Protein AF-A0A7G9Z289-F1 (afdb_monomer)

Nearest PDB structures (foldseek):
  3vcf-assembly1_A  TM=8.214E-01  e=1.058E-07  Sulfolobus spindle-shaped virus 1
  3uxu-assembly1_A  TM=8.180E-01  e=1.341E-07  Sulfolobus spindle-shaped virus 1
  4a8e-assembly1_A-2  TM=4.303E-01  e=1.307E-06  Pyrococcus abyssi

Sequence (287 aa):
MIFDIINMLRLGFEPRSWAREALEKRIDYSKDRKIFIIWMKERCSIGHTDDMVKYLDRYLTTKVSNPRQLFELIGTVEKGKMHFCMAIRDLLKYYEAFSLMDEASLIKYRKVVKIPKTNIDNYIPEDEKIVLAFSKVNDERYRMLFKLLAFSGIRLREALYLLNHFDAERVILNKEIAKYPLSLERGTKRVFYAYLPKKFANEVKKMGLKEANAEQYVRRRMPPKYLRKWQYNFLIYNGIPESVCDFIQGRAPSTVGSLHYLSKVKQADAWYAKIVPALLVLFSPED

pLDDT: mean 86.73, std 17.14, range [29.83, 98.25]

Foldseek 3Di:
DVVVVVVVVPDDDDPDDDDPPPQQLKDDCVVCVVVLLVVCVVPHPPVLSVLLSVLCVVQVPDIGRALVSVLVSLVPDPPCSLSPLVSVLSSLVVCVVVVNHDPVSSVSNNVSSDRDDDDDDPDADDLVLLLQLLVPDPDVVLNLLSLLCLLQLEASVLSLVCQQPPDLVQWDDDDQKIWHARPDPDPFQDQGTRIHGPVSSVVRHRDDDDSVVSQVSSVVRPRSVNSSRNSLVLLVVLPQDNVLSCRSHRVDGPPDDPVVVVVSVVSNVVSSSSCNVVSVVSSDPDD

Organism: NCBI:txid2759913

Secondary structure (DSSP, 8-state):
-HHHHHHHTSS---------PPPB-SB-HHHHHHHHHHHHHTTS-HHHHHHHHHHHHHH-SS-B-SHHHHHHHHHH--SSHHHHHHHHHHHHHHHHHTT-B-HHHHHHHHHH-PPPPPPP------HHHHHHHHHT--SHHHHHHHHHHHHH---HHHHHHHHHT--GGG-EEETTEEEEE-----TT----EEEEEHHHHHH-------HHHHHHHHHTTS-HHHHHHHHHHHHHHTT--HHHHHHHHT-S-S---HHHHHHHHHHHHHHHHHHHHHHHHHHSPP-

Mean predicted al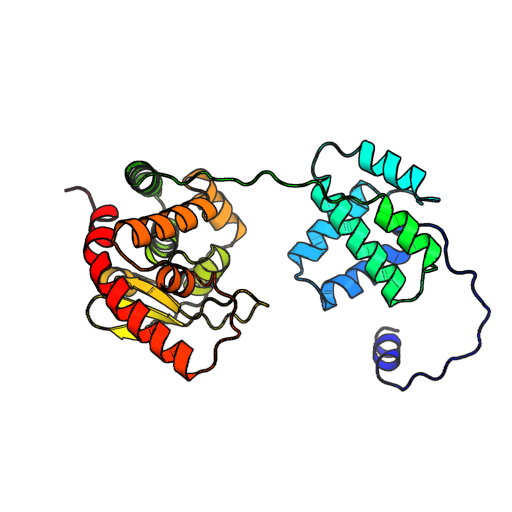igned error: 8.93 Å

Radius of gyration: 24.36 Å; Cα contacts (8 Å, |Δi|>4): 309; chains: 1; bounding box: 55×50×59 Å

InterPro domains:
  IPR011010 DNA breaking-rejoining enzyme, catalytic core [SSF56349] (83-250)
  IPR013762 Integrase-like, catalytic domain superfamily [G3DSA:1.10.443.10] (119-280)
  IPR031857 Integrase SSV1, C-terminal [PF16795] (123-277)

Solvent-accessible surface area (backbone atoms only — not comparable to full-atom values): 16525 Å² total; per-residue (Å²): 114,74,67,58,61,59,56,63,77,75,56,81,91,72,88,77,90,67,76,88,70,76,57,38,71,47,51,53,55,79,82,44,45,71,60,50,54,54,59,35,53,79,75,41,57,63,69,59,39,52,53,27,47,54,38,41,66,70,68,49,79,60,70,34,72,42,48,65,58,47,40,55,56,59,66,70,43,86,76,61,42,48,54,35,33,50,27,52,51,53,50,54,49,52,30,53,76,68,63,50,35,44,68,72,49,52,53,50,41,54,68,56,54,64,65,68,84,76,79,84,82,80,79,62,64,55,70,69,58,51,39,57,32,52,72,72,47,80,53,65,72,56,38,52,53,47,50,51,32,45,64,20,24,43,53,66,69,57,52,51,51,44,32,54,65,48,55,79,89,58,51,46,76,53,94,62,24,25,34,36,71,38,90,57,88,55,86,69,52,46,38,63,41,44,43,35,40,30,76,58,55,74,69,63,60,63,42,93,75,55,65,72,60,52,50,54,58,43,43,76,56,52,41,59,72,41,40,27,46,26,34,50,48,52,42,45,77,72,69,41,55,64,75,44,49,28,52,48,41,22,68,49,70,84,83,68,56,72,70,61,46,55,52,49,51,56,50,38,54,58,52,51,48,71,46,35,65,64,56,47,62,65,70,49,80,84,131

Structure (mmCIF, N/CA/C/O backbone):
data_AF-A0A7G9Z289-F1
#
_entry.id   AF-A0A7G9Z289-F1
#
loop_
_atom_site.group_PDB
_atom_site.id
_atom_site.type_symbol
_atom_site.label_atom_id
_atom_site.label_alt_id
_atom_site.label_comp_id
_atom_site.label_asym_id
_atom_site.label_entity_id
_atom_site.label_seq_id
_atom_site.pdbx_PDB_ins_code
_atom_site.Cartn_x
_atom_site.Cartn_y
_atom_site.Cartn_z
_atom_site.occupancy
_atom_site.B_iso_or_equiv
_atom_site.auth_seq_id
_atom_site.auth_comp_id
_atom_site.auth_asym_id
_atom_site.auth_atom_id
_atom_site.pdbx_PDB_model_num
ATOM 1 N N . MET A 1 1 ? 6.292 -28.332 -27.013 1.00 45.56 1 MET A N 1
ATOM 2 C CA . MET A 1 1 ? 6.675 -26.898 -27.032 1.00 45.56 1 MET A CA 1
ATOM 3 C C . MET A 1 1 ? 6.675 -26.221 -25.661 1.00 45.56 1 MET A C 1
ATOM 5 O O . MET A 1 1 ? 7.735 -25.764 -25.270 1.00 45.56 1 MET A O 1
ATOM 9 N N . ILE A 1 2 ? 5.568 -26.136 -24.902 1.00 37.62 2 ILE A N 1
ATOM 10 C CA . ILE A 1 2 ? 5.612 -25.582 -23.519 1.00 37.62 2 ILE A CA 1
ATOM 11 C C . ILE A 1 2 ? 6.288 -26.563 -22.543 1.00 37.62 2 ILE A C 1
ATOM 13 O O . ILE A 1 2 ? 7.035 -26.152 -21.659 1.00 37.62 2 ILE A O 1
ATOM 17 N N . PHE A 1 3 ? 6.081 -27.865 -22.753 1.00 29.83 3 PHE A N 1
ATOM 18 C CA . PHE A 1 3 ? 6.657 -28.930 -21.927 1.00 29.83 3 PHE A CA 1
ATOM 19 C C . PHE A 1 3 ? 8.193 -29.022 -22.043 1.00 29.83 3 PHE A C 1
ATOM 21 O O . PHE A 1 3 ? 8.873 -29.308 -21.062 1.00 29.83 3 PHE A O 1
ATOM 28 N N . ASP A 1 4 ? 8.749 -28.677 -23.208 1.00 39.81 4 ASP A N 1
ATOM 29 C CA . ASP A 1 4 ? 10.196 -28.734 -23.466 1.00 39.81 4 ASP A CA 1
ATOM 30 C C . ASP A 1 4 ? 10.962 -27.600 -22.767 1.00 39.81 4 ASP A C 1
ATOM 32 O O . ASP A 1 4 ? 12.084 -27.795 -22.306 1.00 39.81 4 ASP A O 1
ATOM 36 N N . ILE A 1 5 ? 10.328 -26.433 -22.599 1.00 43.75 5 ILE A N 1
ATOM 37 C CA . ILE A 1 5 ? 10.915 -25.290 -21.878 1.00 43.75 5 ILE A CA 1
ATOM 38 C C . ILE A 1 5 ? 10.955 -25.564 -20.366 1.00 43.75 5 ILE A C 1
ATOM 40 O O . ILE A 1 5 ? 11.901 -25.172 -19.686 1.00 43.75 5 ILE A O 1
ATOM 44 N N . ILE A 1 6 ? 9.956 -26.276 -19.834 1.00 39.66 6 ILE A N 1
ATOM 45 C CA . ILE A 1 6 ? 9.887 -26.627 -18.407 1.00 39.66 6 ILE A CA 1
ATOM 46 C C . ILE A 1 6 ? 10.913 -27.718 -18.056 1.00 39.66 6 ILE A C 1
ATOM 48 O O . ILE A 1 6 ? 11.523 -27.654 -16.987 1.00 39.66 6 ILE A O 1
ATOM 52 N N . ASN A 1 7 ? 11.173 -28.669 -18.961 1.00 33.00 7 ASN A N 1
ATOM 53 C CA . ASN A 1 7 ? 12.199 -29.698 -18.753 1.00 33.00 7 ASN A CA 1
ATOM 54 C C . ASN A 1 7 ? 13.643 -29.166 -18.851 1.00 33.00 7 ASN A C 1
ATOM 56 O O . ASN A 1 7 ? 14.524 -29.723 -18.199 1.00 33.00 7 ASN A O 1
ATOM 60 N N . MET A 1 8 ? 13.898 -28.063 -19.569 1.00 38.97 8 MET A N 1
ATOM 61 C CA . MET A 1 8 ? 15.230 -27.429 -19.605 1.00 38.97 8 MET A CA 1
ATOM 62 C C . MET A 1 8 ? 15.661 -26.805 -18.268 1.00 38.97 8 MET A C 1
ATOM 64 O O . MET A 1 8 ? 16.853 -26.636 -18.039 1.00 38.97 8 MET A O 1
ATOM 68 N N . LEU A 1 9 ? 14.728 -26.468 -17.372 1.00 44.53 9 LEU A N 1
ATOM 69 C CA . LEU A 1 9 ? 15.047 -25.817 -16.093 1.00 44.53 9 LEU A CA 1
ATOM 70 C C . LEU A 1 9 ? 15.383 -26.802 -14.957 1.00 44.53 9 LEU A C 1
ATOM 72 O O . LEU A 1 9 ? 15.716 -26.357 -13.860 1.00 44.53 9 LEU A O 1
ATOM 76 N N . ARG A 1 10 ? 15.278 -28.122 -15.182 1.00 39.88 10 ARG A N 1
ATOM 77 C CA . ARG A 1 10 ? 15.422 -29.152 -14.130 1.00 39.88 10 ARG A CA 1
ATOM 78 C C . ARG A 1 10 ? 16.581 -30.134 -14.304 1.00 39.88 10 ARG A C 1
ATOM 80 O O . ARG A 1 10 ? 16.798 -30.940 -13.405 1.00 39.88 10 ARG A O 1
ATOM 87 N N . LEU A 1 11 ? 17.333 -30.077 -15.398 1.00 37.72 11 LEU A N 1
ATOM 88 C CA . LEU A 1 11 ? 18.466 -30.975 -15.626 1.00 37.72 11 LEU A CA 1
ATOM 89 C C . LEU A 1 11 ? 19.779 -30.195 -15.594 1.00 37.72 11 LEU A C 1
ATOM 91 O O . LEU A 1 11 ? 19.863 -29.082 -16.107 1.00 37.72 11 LEU A O 1
ATOM 95 N N . GLY A 1 12 ? 20.766 -30.787 -14.920 1.00 40.91 12 GLY A N 1
ATOM 96 C CA . GLY A 1 12 ? 22.092 -30.230 -14.695 1.00 40.91 12 GLY A CA 1
ATOM 97 C C . GLY A 1 12 ? 22.717 -29.646 -15.958 1.00 40.91 12 GLY A C 1
ATOM 98 O O . GLY A 1 12 ? 22.529 -30.128 -17.071 1.00 40.91 12 GLY A O 1
ATOM 99 N N . PHE A 1 13 ? 23.447 -28.564 -15.735 1.00 46.28 13 PHE A N 1
ATOM 100 C CA . PHE A 1 13 ? 24.136 -27.769 -16.732 1.00 46.28 13 PHE A CA 1
ATOM 101 C C . PHE A 1 13 ? 25.223 -28.604 -17.432 1.00 46.28 13 PHE A C 1
ATOM 103 O O . PHE A 1 13 ? 26.348 -28.690 -16.949 1.00 46.28 13 PHE A O 1
ATOM 110 N N . GLU A 1 14 ? 24.903 -29.205 -18.578 1.00 34.84 14 GLU A N 1
ATOM 111 C CA . GLU A 1 14 ? 25.907 -29.572 -19.579 1.00 34.84 14 GLU A CA 1
ATOM 112 C C . GLU A 1 14 ? 26.002 -28.437 -20.608 1.00 34.84 14 GLU A C 1
ATOM 114 O O . GLU A 1 14 ? 25.011 -28.139 -21.289 1.00 34.84 14 GLU A O 1
ATOM 119 N N . PRO A 1 15 ? 27.163 -27.771 -20.752 1.00 39.22 15 PRO A N 1
ATOM 120 C CA . PRO A 1 15 ? 27.326 -26.726 -21.746 1.00 39.22 15 PRO A CA 1
ATOM 121 C C . PRO A 1 15 ? 27.396 -27.377 -23.127 1.00 39.22 15 PRO A C 1
ATOM 123 O O . PRO A 1 15 ? 28.450 -27.817 -23.586 1.00 39.22 15 PRO A O 1
ATOM 126 N N . ARG A 1 16 ? 26.255 -27.448 -23.818 1.00 37.00 16 ARG A N 1
ATOM 127 C CA . ARG A 1 16 ? 26.254 -27.784 -25.239 1.00 37.00 16 ARG A CA 1
ATOM 128 C C . ARG A 1 16 ? 26.990 -26.683 -26.007 1.00 37.00 16 ARG A C 1
ATOM 130 O O . ARG A 1 16 ? 26.536 -25.548 -26.098 1.00 37.00 16 ARG A O 1
ATOM 137 N N . SER A 1 17 ? 28.125 -27.082 -26.568 1.00 38.44 17 SER A N 1
ATOM 138 C CA . SER A 1 17 ? 28.837 -26.451 -27.672 1.00 38.44 17 SER A CA 1
ATOM 139 C C . SER A 1 17 ? 27.899 -26.247 -28.870 1.00 38.44 17 SER A C 1
ATOM 141 O O . SER A 1 17 ? 27.636 -27.166 -29.643 1.00 38.44 17 SER A O 1
ATOM 143 N N . TRP A 1 18 ? 27.377 -25.037 -29.021 1.00 35.38 18 TRP A N 1
ATOM 144 C CA . TRP A 1 18 ? 26.901 -24.489 -30.288 1.00 35.38 18 TRP A CA 1
ATOM 145 C C . TRP A 1 18 ? 27.434 -23.063 -30.350 1.00 35.38 18 TRP A C 1
ATOM 147 O O . TRP A 1 18 ? 27.404 -22.361 -29.347 1.00 35.38 18 TRP A O 1
ATOM 157 N N . ALA A 1 19 ? 28.032 -22.729 -31.495 1.00 38.62 19 ALA A N 1
ATOM 158 C CA . ALA A 1 19 ? 28.553 -21.438 -31.941 1.00 38.62 19 ALA A CA 1
ATOM 159 C C . ALA A 1 19 ? 28.517 -20.286 -30.919 1.00 38.62 19 ALA A C 1
ATOM 161 O O . ALA A 1 19 ? 27.452 -19.924 -30.435 1.00 38.62 19 ALA A O 1
ATOM 162 N N . ARG A 1 20 ? 29.669 -19.632 -30.690 1.00 42.16 20 ARG A N 1
ATOM 163 C CA . ARG A 1 20 ? 29.747 -18.281 -30.104 1.00 42.16 20 ARG A CA 1
ATOM 164 C C . ARG A 1 20 ? 28.847 -17.330 -30.907 1.00 42.16 20 ARG A C 1
ATOM 166 O O . ARG A 1 20 ? 29.330 -16.623 -31.789 1.00 42.16 20 ARG A O 1
ATOM 173 N N . GLU A 1 21 ? 27.549 -17.320 -30.634 1.00 50.62 21 GLU A N 1
ATOM 174 C CA . GLU A 1 21 ? 26.663 -16.248 -31.041 1.00 50.62 21 GLU A CA 1
ATOM 175 C C . GLU A 1 21 ? 27.263 -15.014 -30.379 1.00 50.62 21 GLU A C 1
ATOM 177 O O . GLU A 1 21 ? 27.458 -14.978 -29.160 1.00 50.62 21 GLU A O 1
ATOM 182 N N . ALA A 1 22 ? 27.721 -14.065 -31.193 1.00 63.28 22 ALA A N 1
ATOM 183 C CA . ALA A 1 22 ? 28.317 -12.854 -30.665 1.00 63.28 22 ALA A CA 1
ATOM 184 C C . ALA A 1 22 ? 27.290 -12.220 -29.725 1.00 63.28 22 ALA A C 1
ATOM 186 O O . ALA A 1 22 ? 26.201 -11.860 -30.172 1.00 63.28 22 ALA A O 1
ATOM 187 N N . LEU A 1 23 ? 27.636 -12.131 -28.435 1.00 69.12 23 LEU A N 1
ATOM 188 C CA . LEU A 1 23 ? 26.782 -11.503 -27.433 1.00 69.12 23 LEU A CA 1
ATOM 189 C C . LEU A 1 23 ? 26.302 -10.157 -27.969 1.00 69.12 23 LEU A C 1
ATOM 191 O O . LEU A 1 23 ? 27.100 -9.367 -28.493 1.00 69.12 23 LEU A O 1
ATOM 195 N N . GLU A 1 24 ? 24.997 -9.911 -27.872 1.00 73.06 24 GLU A N 1
ATOM 196 C CA . GLU A 1 24 ? 24.422 -8.686 -28.404 1.00 73.06 24 GLU A CA 1
ATOM 197 C C . GLU A 1 24 ? 25.005 -7.496 -27.643 1.00 73.06 24 GLU A C 1
ATOM 199 O O . GLU A 1 24 ? 25.033 -7.466 -26.416 1.00 73.06 24 GLU A O 1
ATOM 204 N N . LYS A 1 25 ? 25.466 -6.482 -28.375 1.00 85.38 25 LYS A N 1
ATOM 205 C CA . LYS A 1 25 ? 25.997 -5.236 -27.787 1.00 85.38 25 LYS A CA 1
ATOM 206 C C . LYS A 1 25 ? 24.946 -4.131 -27.700 1.00 85.38 25 LYS A C 1
ATOM 208 O O . LYS A 1 25 ? 25.247 -3.015 -27.284 1.00 85.38 25 LYS A O 1
ATOM 213 N N . ARG A 1 26 ? 23.722 -4.432 -28.138 1.00 91.62 26 ARG A N 1
ATOM 214 C CA . ARG A 1 26 ? 22.604 -3.499 -28.300 1.00 91.62 26 ARG A CA 1
ATOM 215 C C . ARG A 1 26 ? 21.370 -4.000 -27.562 1.00 91.62 26 ARG A C 1
ATOM 217 O O . ARG A 1 26 ? 21.217 -5.194 -27.336 1.00 91.62 26 ARG A O 1
ATOM 224 N N . ILE A 1 27 ? 20.463 -3.091 -27.229 1.00 95.62 27 ILE A N 1
ATOM 225 C CA . ILE A 1 27 ? 19.151 -3.446 -26.680 1.00 95.62 27 ILE A CA 1
ATOM 226 C C . ILE A 1 27 ? 18.188 -3.686 -27.848 1.00 95.62 27 ILE A C 1
ATOM 228 O O . ILE A 1 27 ? 17.936 -2.768 -28.630 1.00 95.62 27 ILE A O 1
ATOM 232 N N . ASP A 1 28 ? 17.615 -4.888 -27.933 1.00 95.00 28 ASP A N 1
ATOM 233 C CA . ASP A 1 28 ? 16.559 -5.245 -28.890 1.00 95.00 28 ASP A CA 1
ATOM 234 C C . ASP A 1 28 ? 15.317 -5.774 -28.157 1.00 95.00 28 ASP A C 1
ATOM 236 O O . ASP A 1 28 ? 14.978 -6.954 -28.193 1.00 95.00 28 ASP A O 1
ATOM 240 N N . TYR A 1 29 ? 14.624 -4.867 -27.462 1.00 96.25 29 TYR A N 1
ATOM 241 C CA . TYR A 1 29 ? 13.465 -5.229 -26.644 1.00 96.25 29 TYR A CA 1
ATOM 242 C C . TYR A 1 29 ? 12.364 -5.937 -27.443 1.00 96.25 29 TYR A C 1
ATOM 244 O O . TYR A 1 29 ? 11.714 -6.834 -26.919 1.00 96.25 29 TYR A O 1
ATOM 252 N N . SER A 1 30 ? 12.174 -5.571 -28.713 1.00 94.56 30 SER A N 1
ATOM 253 C CA . SER A 1 30 ? 11.143 -6.155 -29.576 1.00 94.56 30 SER A CA 1
ATOM 254 C C . SER A 1 30 ? 11.295 -7.673 -29.730 1.00 94.56 30 SER A C 1
ATOM 256 O O . SER A 1 30 ? 10.308 -8.404 -29.623 1.00 94.56 30 SER A O 1
ATOM 258 N N . LYS A 1 31 ? 12.541 -8.143 -29.886 1.00 94.25 31 LYS A N 1
ATOM 259 C CA . LYS A 1 31 ? 12.908 -9.561 -29.966 1.00 94.25 31 LYS A CA 1
ATOM 260 C C . LYS A 1 31 ? 12.619 -10.283 -28.650 1.00 94.25 31 LYS A C 1
ATOM 262 O O . LYS A 1 31 ? 12.037 -11.365 -28.646 1.00 94.25 31 LYS A O 1
ATOM 267 N N . ASP A 1 32 ? 12.993 -9.666 -27.534 1.00 94.50 32 ASP A N 1
ATOM 268 C CA . ASP A 1 32 ? 12.999 -10.323 -26.225 1.00 94.50 32 ASP A CA 1
ATOM 269 C C . ASP A 1 32 ? 11.706 -10.146 -25.421 1.00 94.50 32 ASP A C 1
ATOM 271 O O . ASP A 1 32 ? 11.490 -10.832 -24.419 1.00 94.50 32 ASP A O 1
ATOM 275 N N . ARG A 1 33 ? 10.807 -9.261 -25.866 1.00 97.00 33 ARG A N 1
ATOM 276 C CA . ARG A 1 33 ? 9.611 -8.820 -25.139 1.00 97.00 33 ARG A CA 1
ATOM 277 C C . ARG A 1 33 ? 8.821 -9.963 -24.510 1.00 97.00 33 ARG A C 1
ATOM 279 O O . ARG A 1 33 ? 8.468 -9.896 -23.334 1.00 97.00 33 ARG A O 1
ATOM 286 N N . LYS A 1 34 ? 8.511 -11.007 -25.285 1.00 97.06 34 LYS A N 1
ATOM 287 C CA . LYS A 1 34 ? 7.652 -12.112 -24.826 1.00 97.06 34 LYS A CA 1
ATOM 288 C C . LYS A 1 34 ? 8.292 -12.881 -23.668 1.00 97.06 34 LYS A C 1
ATOM 290 O O . LYS A 1 34 ? 7.623 -13.135 -22.669 1.00 97.06 34 LYS A O 1
ATOM 295 N N . ILE A 1 35 ? 9.573 -13.224 -23.793 1.00 97.38 35 ILE A N 1
ATOM 296 C CA . ILE A 1 35 ? 10.311 -13.982 -22.775 1.00 97.38 35 ILE A CA 1
ATOM 297 C C . ILE A 1 35 ? 10.607 -13.087 -21.568 1.00 97.38 35 ILE A C 1
ATOM 299 O O . ILE A 1 35 ? 10.434 -13.525 -20.432 1.00 97.38 35 ILE A O 1
ATOM 303 N N . PHE A 1 36 ? 10.927 -11.810 -21.795 1.00 97.56 36 PHE A N 1
ATOM 304 C CA . PHE A 1 36 ? 11.082 -10.815 -20.736 1.00 97.56 36 PHE A CA 1
ATOM 305 C C . PHE A 1 36 ? 9.832 -10.711 -19.847 1.00 97.56 36 PHE A C 1
ATOM 307 O O . PHE A 1 36 ? 9.946 -10.723 -18.623 1.00 97.56 36 PHE A O 1
ATOM 314 N N . ILE A 1 37 ? 8.629 -10.669 -20.437 1.00 97.75 37 ILE A N 1
ATOM 315 C CA . ILE A 1 37 ? 7.366 -10.624 -19.678 1.00 97.75 37 ILE A CA 1
ATOM 316 C C . ILE A 1 37 ? 7.203 -11.866 -18.796 1.00 97.75 37 ILE A C 1
ATOM 318 O O . ILE A 1 37 ? 6.814 -11.739 -17.635 1.00 97.75 37 ILE A O 1
ATOM 322 N N . ILE A 1 38 ? 7.497 -13.056 -19.329 1.00 97.06 38 ILE A N 1
ATOM 323 C CA . ILE A 1 38 ? 7.430 -14.314 -18.570 1.00 97.06 38 ILE A CA 1
ATOM 324 C C . ILE A 1 38 ? 8.425 -14.263 -17.406 1.00 97.06 38 ILE A C 1
ATOM 326 O O . ILE A 1 38 ? 8.041 -14.453 -16.255 1.00 97.06 38 ILE A O 1
ATOM 330 N N . TRP A 1 39 ? 9.678 -13.903 -17.687 1.00 97.12 39 TRP A N 1
ATOM 331 C CA . TRP A 1 39 ? 10.730 -13.792 -16.680 1.00 97.12 39 TRP A CA 1
ATOM 332 C C . TRP A 1 39 ? 10.391 -12.799 -15.558 1.00 97.12 39 TRP A C 1
ATOM 334 O O . TRP A 1 39 ? 10.654 -13.081 -14.386 1.00 97.12 39 TRP A O 1
ATOM 344 N N . MET A 1 40 ? 9.774 -11.663 -15.898 1.00 96.88 40 MET A N 1
ATOM 345 C CA . MET A 1 40 ? 9.309 -10.666 -14.931 1.00 96.88 40 MET A CA 1
ATOM 346 C C . MET A 1 40 ? 8.168 -11.196 -14.057 1.00 96.88 40 MET A C 1
ATOM 348 O O . MET A 1 40 ? 8.169 -10.949 -12.854 1.00 96.88 40 MET A O 1
ATOM 352 N N . LYS A 1 41 ? 7.199 -11.932 -14.620 1.00 95.19 41 LYS A N 1
ATOM 353 C CA . LYS A 1 41 ? 6.054 -12.476 -13.861 1.00 95.19 41 LYS A CA 1
ATOM 354 C C . LYS A 1 41 ? 6.461 -13.513 -12.813 1.00 95.19 41 LYS A C 1
ATOM 356 O O . LYS A 1 41 ? 5.840 -13.556 -11.759 1.00 95.19 41 LYS A O 1
ATOM 361 N N . GLU A 1 42 ? 7.529 -14.267 -13.059 1.00 93.56 42 GLU A N 1
ATOM 362 C CA . GLU A 1 42 ? 8.091 -15.208 -12.077 1.00 93.56 42 GLU A CA 1
ATOM 363 C C . GLU A 1 42 ? 8.775 -14.508 -10.886 1.00 93.56 42 GLU A C 1
ATOM 365 O O . GLU A 1 42 ? 8.993 -15.110 -9.838 1.00 93.56 42 GLU A O 1
ATOM 370 N N . ARG A 1 43 ? 9.156 -13.232 -11.033 1.00 90.31 43 ARG A N 1
ATOM 371 C CA . ARG A 1 43 ? 10.009 -12.513 -10.064 1.00 90.31 43 ARG A CA 1
ATOM 372 C C . ARG A 1 43 ? 9.342 -11.311 -9.418 1.00 90.31 43 ARG A C 1
ATOM 374 O O . ARG A 1 43 ? 9.771 -10.846 -8.364 1.00 90.31 43 ARG A O 1
ATOM 381 N N . CYS A 1 44 ? 8.342 -10.747 -10.072 1.00 89.31 44 CYS A N 1
ATOM 382 C CA . CYS A 1 44 ? 7.701 -9.502 -9.692 1.00 89.31 44 CYS A CA 1
ATOM 383 C C . CYS A 1 44 ? 6.184 -9.670 -9.691 1.00 89.31 44 CYS A C 1
ATOM 385 O O . CYS A 1 44 ? 5.617 -10.526 -10.363 1.00 89.31 44 CYS A O 1
ATOM 387 N N . SER A 1 45 ? 5.496 -8.810 -8.939 1.00 87.69 45 SER A N 1
ATOM 388 C CA . SER A 1 45 ? 4.034 -8.780 -8.983 1.00 87.69 45 SER A CA 1
ATOM 389 C C . SER A 1 45 ? 3.546 -8.368 -10.369 1.00 87.69 45 SER A C 1
ATOM 391 O O . SER A 1 45 ? 4.125 -7.452 -10.952 1.00 87.69 45 SER A O 1
ATOM 393 N N . ILE A 1 46 ? 2.416 -8.933 -10.803 1.00 88.69 46 ILE A N 1
ATOM 394 C CA . ILE A 1 46 ? 1.763 -8.637 -12.090 1.00 88.69 46 ILE A CA 1
ATOM 395 C C . ILE A 1 46 ? 1.700 -7.129 -12.364 1.00 88.69 46 ILE A C 1
ATOM 397 O O . ILE A 1 46 ? 2.186 -6.687 -13.394 1.00 88.69 46 ILE A O 1
ATOM 401 N N . GLY A 1 47 ? 1.235 -6.324 -11.401 1.00 87.69 47 GLY A N 1
ATOM 402 C CA . GLY A 1 47 ? 1.137 -4.870 -11.587 1.00 87.69 47 GLY A CA 1
ATOM 403 C C . GLY A 1 47 ? 2.477 -4.157 -11.828 1.00 87.69 47 GLY A C 1
ATOM 404 O O . GLY A 1 47 ? 2.536 -3.244 -12.640 1.00 87.69 47 GLY A O 1
ATOM 405 N N . HIS A 1 48 ? 3.568 -4.594 -11.180 1.00 91.12 48 HIS A N 1
ATOM 406 C CA . HIS A 1 48 ? 4.910 -4.048 -11.458 1.00 91.12 48 HIS A CA 1
ATOM 407 C C . HIS A 1 48 ? 5.365 -4.439 -12.862 1.00 91.12 48 HIS A C 1
ATOM 409 O O . HIS A 1 48 ? 5.874 -3.598 -13.596 1.00 91.12 48 HIS A O 1
ATOM 415 N N . THR A 1 49 ? 5.152 -5.699 -13.249 1.00 95.19 49 THR A N 1
ATOM 416 C CA . THR A 1 49 ? 5.478 -6.177 -14.596 1.00 95.19 49 THR A CA 1
ATOM 417 C C . THR A 1 49 ? 4.722 -5.385 -15.660 1.00 95.19 49 THR A C 1
ATOM 419 O O . THR A 1 49 ? 5.348 -4.894 -16.595 1.00 95.19 49 THR A O 1
ATOM 422 N N . ASP A 1 50 ? 3.412 -5.203 -15.496 1.00 95.12 50 ASP A N 1
ATOM 423 C CA . ASP A 1 50 ? 2.573 -4.461 -16.440 1.00 95.12 50 ASP A CA 1
ATOM 424 C C . ASP A 1 50 ? 3.014 -2.995 -16.556 1.00 95.12 50 ASP A C 1
ATOM 426 O O . ASP A 1 50 ? 3.108 -2.468 -17.667 1.00 95.12 50 ASP A O 1
ATOM 430 N N . ASP A 1 51 ? 3.366 -2.349 -15.437 1.00 94.31 51 ASP A N 1
ATOM 431 C CA . ASP A 1 51 ? 3.929 -0.997 -15.448 1.00 94.31 51 ASP A CA 1
ATOM 432 C C . ASP A 1 51 ? 5.249 -0.946 -16.230 1.00 94.31 51 ASP A C 1
ATOM 434 O O . ASP A 1 51 ? 5.397 -0.110 -17.122 1.00 94.31 51 ASP A O 1
ATOM 438 N N . MET A 1 52 ? 6.208 -1.835 -15.945 1.00 96.81 52 MET A N 1
ATOM 439 C CA . MET A 1 52 ? 7.502 -1.830 -16.640 1.00 96.81 52 MET A CA 1
ATOM 440 C C . MET A 1 52 ? 7.328 -2.075 -18.145 1.00 96.81 52 MET A C 1
ATOM 442 O O . MET A 1 52 ? 7.875 -1.329 -18.958 1.00 96.81 52 MET A O 1
ATOM 446 N N . VAL A 1 53 ? 6.516 -3.065 -18.520 1.00 97.38 53 VAL A N 1
ATOM 447 C CA . VAL A 1 53 ? 6.225 -3.412 -19.919 1.00 97.38 53 VAL A CA 1
ATOM 448 C C . VAL A 1 53 ? 5.579 -2.243 -20.646 1.00 97.38 53 VAL A C 1
ATOM 450 O O . VAL A 1 53 ? 6.048 -1.865 -21.711 1.00 97.38 53 VAL A O 1
ATOM 453 N N . LYS A 1 54 ? 4.579 -1.591 -20.044 1.00 97.62 54 LYS A N 1
ATOM 454 C CA . LYS A 1 54 ? 3.924 -0.409 -20.618 1.00 97.62 54 LYS A CA 1
ATOM 455 C C . LYS A 1 54 ? 4.915 0.702 -20.971 1.00 97.62 54 LYS A C 1
ATOM 457 O O . LYS A 1 54 ? 4.743 1.370 -21.990 1.00 97.62 54 LYS A O 1
ATOM 462 N N . TYR A 1 55 ? 5.918 0.945 -20.127 1.00 97.69 55 TYR A N 1
ATOM 463 C CA . TYR A 1 55 ? 6.925 1.973 -20.391 1.00 97.69 55 TYR A CA 1
ATOM 464 C C . TYR A 1 55 ? 7.968 1.534 -21.426 1.00 97.69 55 TYR A C 1
ATOM 466 O O . TYR A 1 55 ? 8.408 2.373 -22.209 1.00 97.69 55 TYR A O 1
ATOM 474 N N . LEU A 1 56 ? 8.335 0.251 -21.471 1.00 97.81 56 LEU A N 1
ATOM 475 C CA . LEU A 1 56 ? 9.205 -0.278 -22.526 1.00 97.81 56 LEU A CA 1
ATOM 476 C C . LEU A 1 56 ? 8.497 -0.255 -23.883 1.00 97.81 56 LEU A C 1
ATOM 478 O O . LEU A 1 56 ? 9.049 0.305 -24.821 1.00 97.81 56 LEU A O 1
ATOM 482 N N . ASP A 1 57 ? 7.257 -0.742 -23.967 1.00 97.38 57 ASP A N 1
ATOM 483 C CA . ASP A 1 57 ? 6.430 -0.728 -25.185 1.00 97.38 57 ASP A CA 1
ATOM 484 C C . ASP A 1 57 ? 6.250 0.684 -25.749 1.00 97.38 57 ASP A C 1
ATOM 486 O O . ASP A 1 57 ? 6.233 0.887 -26.960 1.00 97.38 57 ASP A O 1
ATOM 490 N N . ARG A 1 58 ? 6.126 1.678 -24.864 1.00 96.62 58 ARG A N 1
ATOM 491 C CA . AR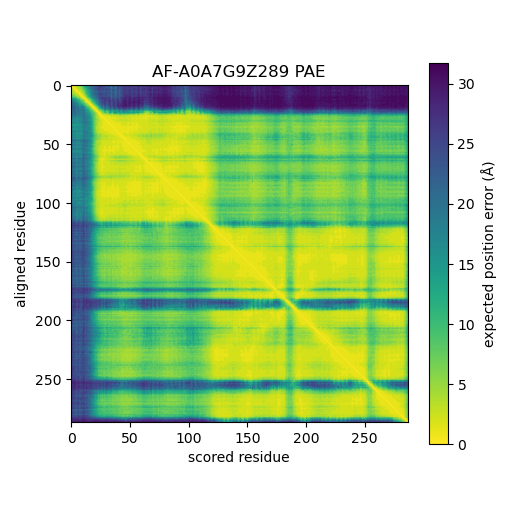G A 1 58 ? 5.942 3.075 -25.259 1.00 96.62 58 ARG A CA 1
ATOM 492 C C . ARG A 1 58 ? 7.192 3.697 -25.880 1.00 96.62 58 ARG A C 1
ATOM 494 O O . ARG A 1 58 ? 7.050 4.523 -26.776 1.00 96.62 58 ARG A O 1
ATOM 501 N N . TYR A 1 59 ? 8.379 3.387 -25.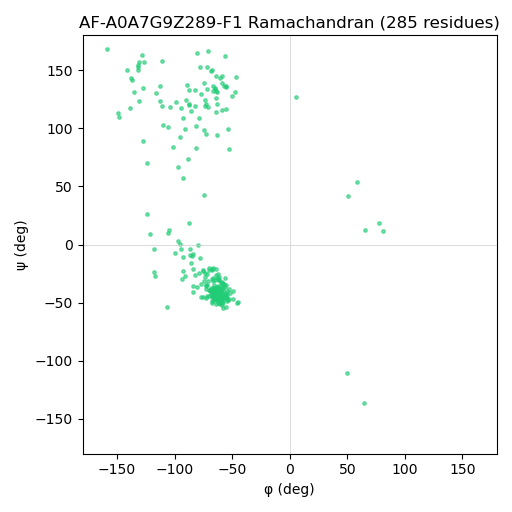359 1.00 96.38 59 TYR A N 1
ATOM 502 C CA . TYR A 1 59 ? 9.596 4.151 -25.663 1.00 96.38 59 TYR A CA 1
ATOM 503 C C . TYR A 1 59 ? 10.686 3.343 -26.382 1.00 96.38 59 TYR A C 1
ATOM 505 O O . TYR A 1 59 ? 11.461 3.927 -27.130 1.00 96.38 59 TYR A O 1
ATOM 513 N N . LEU A 1 60 ? 10.756 2.019 -26.210 1.00 95.38 60 LEU A N 1
ATOM 514 C CA . LEU A 1 60 ? 11.675 1.135 -26.941 1.00 95.38 60 LEU A CA 1
ATOM 515 C C . LEU A 1 60 ? 11.018 0.556 -28.201 1.00 95.38 60 LEU A C 1
ATOM 517 O O . LEU A 1 60 ? 10.933 -0.660 -28.374 1.00 95.38 60 LEU A O 1
ATOM 521 N N . THR A 1 61 ? 10.552 1.428 -29.091 1.00 91.31 61 THR A N 1
ATOM 522 C CA . THR A 1 61 ? 9.950 1.019 -30.372 1.00 91.31 61 THR A CA 1
ATOM 523 C C . THR A 1 61 ? 10.990 0.555 -31.393 1.00 91.31 61 THR A C 1
ATOM 525 O O . THR A 1 61 ? 10.670 -0.204 -32.304 1.00 91.31 61 THR A O 1
ATOM 528 N N . THR A 1 62 ? 12.245 0.978 -31.233 1.00 90.19 62 THR A N 1
ATOM 529 C CA . THR A 1 62 ? 13.374 0.604 -32.091 1.00 90.19 62 THR A CA 1
ATOM 530 C C . THR A 1 62 ? 14.546 0.080 -31.268 1.00 90.19 62 THR A C 1
ATOM 532 O O . THR A 1 62 ? 14.649 0.327 -30.064 1.00 90.19 62 THR A O 1
ATOM 535 N N . LYS A 1 63 ? 15.481 -0.604 -31.936 1.00 94.25 63 LYS A N 1
ATOM 536 C CA . LYS A 1 63 ? 16.731 -1.058 -31.313 1.00 94.25 63 LYS A CA 1
ATOM 537 C C . LYS A 1 63 ? 17.537 0.131 -30.794 1.00 94.25 63 LYS A C 1
ATOM 539 O O . LYS A 1 63 ? 17.596 1.179 -31.440 1.00 94.25 63 LYS A O 1
ATOM 544 N N . VAL A 1 64 ? 18.195 -0.063 -29.654 1.00 96.06 64 VAL A N 1
ATOM 545 C CA . VAL A 1 64 ? 19.107 0.926 -29.073 1.00 96.06 64 VAL A CA 1
ATOM 546 C C . VAL A 1 64 ? 20.531 0.402 -29.180 1.00 96.06 64 VAL A C 1
ATOM 548 O O . VAL A 1 64 ? 20.954 -0.457 -28.409 1.00 96.06 64 VAL A O 1
ATOM 551 N N . SER A 1 65 ? 21.267 0.929 -30.150 1.00 93.12 65 SER A N 1
ATOM 552 C CA . SER A 1 65 ? 22.571 0.448 -30.605 1.00 93.12 65 SER A CA 1
ATOM 553 C C . SER A 1 65 ? 23.716 0.742 -29.643 1.00 93.12 65 SER A C 1
ATOM 555 O O . SER A 1 65 ? 24.741 0.072 -29.705 1.00 93.12 65 SER A O 1
ATOM 557 N N . ASN A 1 66 ? 23.588 1.766 -28.792 1.00 94.38 66 ASN A N 1
ATOM 558 C CA . ASN A 1 66 ? 24.641 2.146 -27.851 1.00 94.38 66 ASN A CA 1
ATOM 559 C C . ASN A 1 66 ? 24.101 2.963 -26.650 1.00 94.38 66 ASN A C 1
ATOM 561 O O . ASN A 1 66 ? 22.961 3.438 -26.676 1.00 94.38 66 ASN A O 1
ATOM 565 N N . PRO A 1 67 ? 24.912 3.168 -25.593 1.00 96.94 67 PRO A N 1
ATOM 566 C CA . PRO A 1 67 ? 24.510 3.929 -24.407 1.00 96.94 67 PRO A CA 1
ATOM 567 C C . PRO A 1 67 ? 24.145 5.395 -24.669 1.00 96.94 67 PRO A C 1
ATOM 569 O O . PRO A 1 67 ? 23.303 5.937 -23.958 1.00 96.94 67 PRO A O 1
ATOM 572 N N . ARG A 1 68 ? 24.751 6.050 -25.669 1.00 97.00 68 ARG A N 1
ATOM 573 C CA . ARG A 1 68 ? 24.434 7.446 -26.009 1.00 97.00 68 ARG A CA 1
ATOM 574 C C . ARG A 1 68 ? 23.014 7.560 -26.557 1.00 97.00 68 ARG A C 1
ATOM 576 O O . ARG A 1 68 ? 22.256 8.391 -26.076 1.00 97.00 68 ARG A O 1
ATOM 583 N N . GLN A 1 69 ? 22.629 6.669 -27.467 1.00 97.50 69 GLN A N 1
ATOM 584 C CA . GLN A 1 69 ? 21.264 6.626 -27.990 1.00 97.50 69 GLN A CA 1
ATOM 585 C C . GLN A 1 69 ? 20.244 6.351 -26.874 1.00 97.50 69 GLN A C 1
ATOM 587 O O . GLN A 1 69 ? 19.179 6.962 -26.841 1.00 97.50 69 GLN A O 1
ATOM 592 N N . LEU A 1 70 ? 20.576 5.475 -25.913 1.00 97.75 70 LEU A N 1
ATOM 593 C CA . LEU A 1 70 ? 19.715 5.257 -24.747 1.00 97.75 70 LEU A CA 1
ATOM 594 C C . LEU A 1 70 ? 19.576 6.524 -23.895 1.00 97.75 70 LEU A C 1
ATOM 596 O O . LEU A 1 70 ? 18.486 6.832 -23.422 1.00 97.75 70 LEU A O 1
ATOM 600 N N . PHE A 1 71 ? 20.679 7.242 -23.675 1.00 97.69 71 PHE A N 1
ATOM 601 C CA . PHE A 1 71 ? 20.681 8.496 -22.927 1.00 97.69 71 PHE A CA 1
ATOM 602 C C . PHE A 1 71 ? 19.806 9.559 -23.601 1.00 97.69 71 PHE A C 1
ATOM 604 O O . PHE A 1 71 ? 18.976 10.172 -22.932 1.00 97.69 71 PHE A O 1
ATOM 611 N N . GLU A 1 72 ? 19.950 9.731 -24.916 1.00 96.94 72 GLU A N 1
ATOM 612 C CA . GLU A 1 72 ? 19.149 10.659 -25.720 1.00 96.94 72 GLU A CA 1
ATOM 613 C C . GLU A 1 72 ? 17.658 10.298 -25.644 1.00 96.94 72 GLU A C 1
ATOM 615 O O . GLU A 1 72 ? 16.839 11.160 -25.330 1.00 96.94 72 GLU A O 1
ATOM 620 N N . LEU A 1 73 ? 17.310 9.012 -25.786 1.00 97.25 73 LEU A N 1
ATOM 621 C CA . LEU A 1 73 ? 15.936 8.524 -25.629 1.00 97.25 73 LEU A CA 1
ATOM 622 C C . LEU A 1 73 ? 15.369 8.792 -24.227 1.00 97.25 73 LEU A C 1
ATOM 624 O O . LEU A 1 73 ? 14.247 9.256 -24.084 1.00 97.25 73 LEU A O 1
ATOM 628 N N . ILE A 1 74 ? 16.135 8.535 -23.165 1.00 97.12 74 ILE A N 1
ATOM 629 C CA . ILE A 1 74 ? 15.718 8.867 -21.791 1.00 97.12 74 ILE A CA 1
ATOM 630 C C . ILE A 1 74 ? 15.518 10.386 -21.629 1.00 97.12 74 ILE A C 1
ATOM 632 O O . ILE A 1 74 ? 14.692 10.830 -20.823 1.00 97.12 74 ILE A O 1
ATOM 636 N N . GLY A 1 75 ? 16.277 11.192 -22.373 1.00 95.12 75 GLY A N 1
ATOM 637 C CA . GLY A 1 75 ? 16.151 12.644 -22.449 1.00 95.12 75 GLY A CA 1
ATOM 638 C C . GLY A 1 75 ? 14.782 13.110 -22.942 1.00 95.12 75 GLY A C 1
ATOM 639 O O . GLY A 1 75 ? 14.258 14.068 -22.381 1.00 95.12 75 GLY A O 1
ATOM 640 N N . THR A 1 76 ? 14.170 12.399 -23.893 1.00 95.81 76 THR A N 1
ATOM 641 C CA . THR A 1 76 ? 12.872 12.776 -24.490 1.00 95.81 76 THR A CA 1
ATOM 642 C C . THR A 1 76 ? 11.661 12.446 -23.612 1.00 95.81 76 THR A C 1
ATOM 644 O O . THR A 1 76 ? 10.547 12.891 -23.884 1.00 95.81 76 THR A O 1
ATOM 647 N N . VAL A 1 77 ? 11.841 11.669 -22.538 1.00 95.88 77 VAL A N 1
ATOM 648 C CA . VAL A 1 77 ? 10.735 11.245 -21.671 1.00 95.88 77 VAL A CA 1
ATOM 649 C C . VAL A 1 77 ? 10.371 12.335 -20.662 1.00 95.88 77 VAL A C 1
ATOM 651 O O . VAL A 1 77 ? 11.004 12.464 -19.614 1.00 95.88 77 VAL A O 1
ATOM 654 N N . GLU A 1 78 ? 9.290 13.064 -20.935 1.00 90.69 78 GLU A N 1
ATOM 655 C CA . GLU A 1 78 ? 8.765 14.101 -20.033 1.00 90.69 78 GLU A CA 1
ATOM 656 C C . GLU A 1 78 ? 7.992 13.524 -18.836 1.00 90.69 78 GLU A C 1
ATOM 658 O O . GLU A 1 78 ? 8.183 13.934 -17.691 1.00 90.69 78 GLU A O 1
ATOM 663 N N . LYS A 1 79 ? 7.114 12.540 -19.078 1.00 90.75 79 LYS A N 1
ATOM 664 C CA . LYS A 1 79 ? 6.243 11.937 -18.055 1.00 90.75 79 LYS A CA 1
ATOM 665 C C . LYS A 1 79 ? 6.566 10.463 -17.858 1.00 90.75 79 LYS A C 1
ATOM 667 O O . LYS A 1 79 ? 6.606 9.685 -18.804 1.00 90.75 79 LYS A O 1
ATOM 672 N N . GLY A 1 80 ? 6.747 10.063 -16.600 1.00 92.19 80 GLY A N 1
ATOM 673 C CA . GLY A 1 80 ? 7.032 8.670 -16.243 1.00 92.19 80 GLY A CA 1
ATOM 674 C C . GLY A 1 80 ? 8.476 8.226 -16.502 1.00 92.19 80 GLY A C 1
ATOM 675 O O . GLY A 1 80 ? 8.758 7.031 -16.489 1.00 92.19 80 GLY A O 1
ATOM 676 N N . LYS A 1 81 ? 9.409 9.178 -16.653 1.00 95.19 81 LYS A N 1
ATOM 677 C CA . LYS A 1 81 ? 10.853 8.934 -16.810 1.00 95.19 81 LYS A CA 1
ATOM 678 C C . LYS A 1 81 ? 11.423 7.978 -15.763 1.00 95.19 81 LYS A C 1
ATOM 680 O O . LYS A 1 81 ? 12.214 7.104 -16.092 1.00 95.19 81 LYS A O 1
ATOM 685 N N . MET A 1 82 ? 10.981 8.105 -14.511 1.00 94.69 82 MET A N 1
ATOM 686 C CA . MET A 1 82 ? 11.373 7.196 -13.431 1.00 94.69 82 MET A CA 1
ATOM 687 C C . MET A 1 82 ? 11.011 5.742 -13.736 1.00 94.69 82 MET A C 1
ATOM 689 O O . MET A 1 82 ? 11.881 4.878 -13.658 1.00 94.69 82 MET A O 1
ATOM 693 N N . HIS A 1 83 ? 9.761 5.479 -14.121 1.00 95.88 83 HIS A N 1
ATOM 694 C CA . HIS A 1 83 ? 9.308 4.130 -14.450 1.00 95.88 83 HIS A CA 1
ATOM 695 C C . HIS A 1 83 ? 9.999 3.589 -15.696 1.00 95.88 83 HIS A C 1
ATOM 697 O O . HIS A 1 83 ? 10.387 2.428 -15.704 1.00 95.88 83 HIS A O 1
ATOM 703 N N . PHE A 1 84 ? 10.227 4.428 -16.707 1.00 97.62 84 PHE A N 1
ATOM 704 C CA . PHE A 1 84 ? 10.996 4.016 -17.875 1.00 97.62 84 PHE A CA 1
ATOM 705 C C . PHE A 1 84 ? 12.434 3.623 -17.503 1.00 97.62 84 PHE A C 1
ATOM 707 O O . PHE A 1 84 ? 12.872 2.526 -17.837 1.00 97.62 84 PHE A O 1
ATOM 714 N N . CYS A 1 85 ? 13.146 4.440 -16.718 1.00 97.75 85 CYS A N 1
ATOM 715 C CA . CYS A 1 85 ? 14.482 4.091 -16.222 1.00 97.75 85 CYS A CA 1
ATOM 716 C C . CYS A 1 85 ? 14.488 2.802 -15.380 1.00 97.75 85 CYS A C 1
ATOM 718 O O . CYS A 1 85 ? 15.435 2.020 -15.467 1.00 97.75 85 CYS A O 1
ATOM 720 N N . MET A 1 86 ? 13.457 2.570 -14.559 1.00 97.19 86 MET A N 1
ATOM 721 C CA . MET A 1 86 ? 13.304 1.318 -13.808 1.00 97.19 86 MET A CA 1
ATOM 722 C C . MET A 1 86 ? 13.106 0.126 -14.748 1.00 97.19 86 MET A C 1
ATOM 724 O O . MET A 1 86 ? 13.802 -0.876 -14.602 1.00 97.19 86 MET A O 1
ATOM 728 N N . ALA A 1 87 ? 12.241 0.268 -15.751 1.00 97.88 87 ALA A N 1
ATOM 729 C CA . ALA A 1 87 ? 11.934 -0.791 -16.699 1.00 97.88 87 ALA A CA 1
ATOM 730 C C . ALA A 1 87 ? 13.158 -1.179 -17.534 1.00 97.88 87 ALA A C 1
ATOM 732 O O . ALA A 1 87 ? 13.439 -2.360 -17.713 1.00 97.88 87 ALA A O 1
ATOM 733 N N . ILE A 1 88 ? 13.947 -0.191 -17.969 1.00 98.25 88 ILE A N 1
ATOM 734 C CA . ILE A 1 88 ? 15.226 -0.434 -18.642 1.00 98.25 88 ILE A CA 1
ATOM 735 C C . ILE A 1 88 ? 16.190 -1.187 -17.726 1.00 98.25 88 ILE A C 1
ATOM 737 O O . ILE A 1 88 ? 16.855 -2.119 -18.167 1.00 98.25 88 ILE A O 1
ATOM 741 N N . ARG A 1 89 ? 16.284 -0.822 -16.443 1.00 97.81 89 ARG A N 1
ATOM 742 C CA . ARG A 1 89 ? 17.146 -1.550 -15.500 1.00 97.81 89 ARG A CA 1
ATOM 743 C C . ARG A 1 89 ? 16.701 -2.995 -15.317 1.00 97.81 89 ARG A C 1
ATOM 745 O O . ARG A 1 89 ? 17.567 -3.861 -15.245 1.00 97.81 89 ARG A O 1
ATOM 752 N N . ASP A 1 90 ? 15.400 -3.255 -15.257 1.00 97.88 90 ASP A N 1
ATOM 753 C CA . ASP A 1 90 ? 14.872 -4.619 -15.186 1.00 97.88 90 ASP A CA 1
ATOM 754 C C . ASP A 1 90 ? 15.155 -5.399 -16.483 1.00 97.88 90 ASP A C 1
ATOM 756 O O . ASP A 1 90 ? 15.575 -6.553 -16.412 1.00 97.88 90 ASP A O 1
ATOM 760 N N . LEU A 1 91 ? 15.073 -4.757 -17.654 1.00 98.12 91 LEU A N 1
ATOM 761 C CA . LEU A 1 91 ? 15.483 -5.355 -18.931 1.00 98.12 91 LEU A CA 1
ATOM 762 C C . LEU A 1 91 ? 16.983 -5.697 -18.967 1.00 98.12 91 LEU A C 1
ATOM 764 O O . LEU A 1 91 ? 17.364 -6.780 -19.401 1.00 98.12 91 LEU A O 1
ATOM 768 N N . LEU A 1 92 ? 17.851 -4.820 -18.455 1.00 97.94 92 LEU A N 1
ATOM 769 C CA . LEU A 1 92 ? 19.291 -5.096 -18.373 1.00 97.94 92 LEU A CA 1
ATOM 770 C C . LEU A 1 92 ? 19.619 -6.226 -17.381 1.00 97.94 92 LEU A C 1
ATOM 772 O O . LEU A 1 92 ? 20.606 -6.928 -17.579 1.00 97.94 92 LEU A O 1
ATOM 776 N N . LYS A 1 93 ? 18.826 -6.418 -16.317 1.00 97.44 93 LYS A N 1
ATOM 777 C CA . LYS A 1 93 ? 18.956 -7.596 -15.436 1.00 97.44 93 LYS A CA 1
ATOM 778 C C . LYS A 1 93 ? 18.544 -8.875 -16.157 1.00 97.44 93 LYS A C 1
ATOM 780 O O . LYS A 1 93 ? 19.181 -9.900 -15.966 1.00 97.44 93 LYS A O 1
ATOM 785 N N . TYR A 1 94 ? 17.493 -8.816 -16.973 1.00 97.50 94 TYR A N 1
ATOM 786 C CA . TYR A 1 94 ? 17.075 -9.941 -17.805 1.00 97.50 94 TYR A CA 1
ATOM 787 C C . TYR A 1 94 ? 18.183 -10.346 -18.790 1.00 97.50 94 TYR A C 1
ATOM 789 O O . TYR A 1 94 ? 18.537 -11.522 -18.846 1.00 97.50 94 TYR A O 1
ATOM 797 N N . TYR A 1 95 ? 18.791 -9.384 -19.494 1.00 97.06 95 TYR A N 1
ATOM 798 C CA . TYR A 1 95 ? 19.915 -9.672 -20.393 1.00 97.06 95 TYR A CA 1
ATOM 799 C C . TYR A 1 95 ? 21.119 -10.266 -19.665 1.00 97.06 95 TYR A C 1
ATOM 801 O O . TYR A 1 95 ? 21.729 -11.197 -20.174 1.00 97.06 95 TYR A O 1
ATOM 809 N N . GLU A 1 96 ? 21.442 -9.769 -18.472 1.00 96.25 96 GLU A N 1
ATOM 810 C CA . GLU A 1 96 ? 22.499 -10.344 -17.636 1.00 96.25 96 GLU A CA 1
ATOM 811 C C . GLU A 1 96 ? 22.173 -11.782 -17.206 1.00 96.25 96 GLU A C 1
ATOM 813 O O . GLU A 1 96 ? 23.000 -12.674 -17.372 1.00 96.25 96 GLU A O 1
ATOM 818 N N . ALA A 1 97 ? 20.954 -12.024 -16.713 1.00 95.56 97 ALA A N 1
ATOM 819 C CA . ALA A 1 97 ? 20.530 -13.316 -16.172 1.00 95.56 97 ALA A CA 1
ATOM 820 C C . ALA A 1 97 ? 20.545 -14.452 -17.206 1.00 95.56 97 ALA A C 1
ATOM 822 O O . ALA A 1 97 ? 20.744 -15.606 -16.836 1.00 95.56 97 ALA A O 1
ATOM 823 N N . PHE A 1 98 ? 20.326 -14.129 -18.480 1.00 94.44 98 PHE A N 1
ATOM 824 C CA . PHE A 1 98 ? 20.371 -15.084 -19.589 1.00 94.44 98 PHE A CA 1
ATOM 825 C C . PHE A 1 98 ? 21.627 -14.948 -20.453 1.00 94.44 98 PHE A C 1
ATOM 827 O O . PHE A 1 98 ? 21.691 -15.548 -21.522 1.00 94.44 98 PHE A O 1
ATOM 834 N N . SER A 1 99 ? 22.609 -14.151 -20.013 1.00 93.06 99 SER A N 1
ATOM 835 C CA . SER A 1 99 ? 23.849 -13.894 -20.754 1.00 93.06 99 SER A CA 1
ATOM 836 C C . SER A 1 99 ? 23.600 -13.478 -22.212 1.00 93.06 99 SER A C 1
ATOM 838 O O . SER A 1 99 ? 24.281 -13.933 -23.119 1.00 93.06 99 SER A O 1
ATOM 840 N N . LEU A 1 100 ? 22.606 -12.615 -22.444 1.00 93.31 100 LEU A N 1
ATOM 841 C CA . LEU A 1 100 ? 22.213 -12.131 -23.776 1.00 93.31 100 LEU A CA 1
ATOM 842 C C . LEU A 1 100 ? 23.029 -10.912 -24.227 1.00 93.31 100 LEU A C 1
ATOM 844 O O . LEU A 1 100 ? 23.029 -10.566 -25.405 1.00 93.31 100 LEU A O 1
ATOM 848 N N . MET A 1 101 ? 23.720 -10.255 -23.294 1.00 94.38 101 MET A N 1
ATOM 849 C CA . MET A 1 101 ? 24.564 -9.084 -23.530 1.00 94.38 101 MET A CA 1
ATOM 850 C C . MET A 1 101 ? 25.854 -9.208 -22.725 1.00 94.38 101 MET A C 1
ATOM 852 O O . MET A 1 101 ? 25.837 -9.690 -21.593 1.00 94.38 101 MET A O 1
ATOM 856 N N . ASP A 1 102 ? 26.967 -8.745 -23.293 1.00 92.19 102 ASP A N 1
ATOM 857 C CA . ASP A 1 102 ? 28.255 -8.765 -22.604 1.00 92.19 102 ASP A CA 1
ATOM 858 C C . ASP A 1 102 ? 28.298 -7.798 -21.406 1.00 92.19 102 ASP A C 1
ATOM 860 O O . ASP A 1 102 ? 27.668 -6.734 -21.392 1.00 92.19 102 ASP A O 1
ATOM 864 N N . GLU A 1 103 ? 29.085 -8.158 -20.394 1.00 91.50 103 GLU A N 1
ATOM 865 C CA . GLU A 1 103 ? 29.177 -7.417 -19.134 1.00 91.50 103 GLU A CA 1
ATOM 866 C C . GLU A 1 103 ? 29.676 -5.975 -19.328 1.00 91.50 103 GLU A C 1
ATOM 868 O O . GLU A 1 103 ? 29.161 -5.037 -18.708 1.00 91.50 103 GLU A O 1
ATOM 873 N N . ALA A 1 104 ? 30.627 -5.759 -20.244 1.00 93.56 104 ALA A N 1
ATOM 874 C CA . ALA A 1 104 ? 31.155 -4.427 -20.516 1.00 93.56 104 ALA A CA 1
ATOM 875 C C . ALA A 1 104 ? 30.078 -3.504 -21.114 1.00 93.56 104 ALA A C 1
ATOM 877 O O . ALA A 1 104 ? 29.986 -2.331 -20.730 1.00 93.56 104 ALA A O 1
ATOM 878 N N . SER A 1 105 ? 29.233 -4.014 -22.012 1.00 94.38 105 SER A N 1
ATOM 879 C CA . SER A 1 105 ? 28.070 -3.295 -22.546 1.00 94.38 105 SER A CA 1
ATOM 880 C C . SER A 1 105 ? 27.024 -3.031 -21.462 1.00 94.38 105 SER A C 1
ATOM 882 O O . SER A 1 105 ? 26.596 -1.882 -21.301 1.00 94.38 105 SER A O 1
ATOM 884 N N . LEU A 1 106 ? 26.674 -4.037 -20.649 1.00 96.56 106 LEU A N 1
ATOM 885 C CA . LEU A 1 106 ? 25.729 -3.893 -19.533 1.00 96.56 106 LEU A CA 1
ATOM 886 C C . LEU A 1 106 ? 26.147 -2.772 -18.571 1.00 96.56 106 LEU A C 1
ATOM 888 O O . LEU A 1 106 ? 25.331 -1.912 -18.222 1.00 96.56 106 LEU A O 1
ATOM 892 N N . ILE A 1 107 ? 27.425 -2.726 -18.181 1.00 96.62 107 ILE A N 1
ATOM 893 C CA . ILE A 1 107 ? 27.976 -1.673 -17.314 1.00 96.62 107 ILE A CA 1
ATOM 894 C C . ILE A 1 107 ? 27.795 -0.290 -17.951 1.00 96.62 107 ILE A C 1
ATOM 896 O O . ILE A 1 107 ? 27.361 0.652 -17.278 1.00 96.62 107 ILE A O 1
ATOM 900 N N . LYS A 1 108 ? 28.100 -0.143 -19.246 1.00 97.00 108 LYS A N 1
ATOM 901 C CA . LYS A 1 108 ? 27.966 1.140 -19.952 1.00 97.00 108 LYS A CA 1
ATOM 902 C C . LYS A 1 108 ? 26.507 1.602 -20.026 1.00 97.00 108 LYS A C 1
ATOM 904 O O . LYS A 1 108 ? 26.234 2.769 -19.744 1.00 97.00 108 LYS A O 1
ATOM 909 N N . TYR A 1 109 ? 25.565 0.706 -20.318 1.00 97.94 109 TYR A N 1
ATOM 910 C CA . TYR A 1 109 ? 24.136 1.034 -20.297 1.00 97.94 109 TYR A CA 1
ATOM 911 C C . TYR A 1 109 ? 23.654 1.414 -18.889 1.00 97.94 109 TYR A C 1
ATOM 913 O O . TYR A 1 109 ? 23.001 2.441 -18.705 1.00 97.94 109 TYR A O 1
ATOM 921 N N . ARG A 1 110 ? 24.040 0.668 -17.848 1.00 97.56 110 ARG A N 1
ATOM 922 C CA . ARG A 1 110 ? 23.680 0.995 -16.452 1.00 97.56 110 ARG A CA 1
ATOM 923 C C . ARG A 1 110 ? 24.191 2.366 -16.009 1.00 97.56 110 ARG A C 1
ATOM 925 O O . ARG A 1 110 ? 23.526 3.036 -15.213 1.00 97.56 110 ARG A O 1
ATOM 932 N N . LYS A 1 111 ? 25.351 2.804 -16.514 1.00 97.38 111 LYS A N 1
ATOM 933 C CA . LYS A 1 111 ? 25.913 4.129 -16.209 1.00 97.38 111 LYS A CA 1
ATOM 934 C C . LYS A 1 111 ? 25.001 5.264 -16.677 1.00 97.38 111 LYS A C 1
ATOM 936 O O . LYS A 1 111 ? 24.841 6.210 -15.906 1.00 97.38 111 LYS A O 1
ATOM 941 N N . VAL A 1 112 ? 24.380 5.153 -17.853 1.00 97.31 112 VAL A N 1
ATOM 942 C CA . VAL A 1 112 ? 23.498 6.202 -18.403 1.00 97.31 112 VAL A CA 1
ATOM 943 C C . VAL A 1 112 ? 22.070 6.150 -17.849 1.00 97.31 112 VAL A C 1
ATOM 945 O O . VAL A 1 112 ? 21.411 7.181 -17.746 1.00 97.31 112 VAL A O 1
ATOM 948 N N . VAL A 1 113 ? 21.592 4.980 -17.409 1.00 96.94 113 VAL A N 1
ATOM 949 C CA . VAL A 1 113 ? 20.238 4.824 -16.849 1.00 96.94 113 VAL A CA 1
ATOM 950 C C . VAL A 1 113 ? 20.213 5.251 -15.381 1.00 96.94 113 VAL A C 1
ATOM 952 O O . VAL A 1 113 ? 20.320 4.429 -14.462 1.00 96.94 113 VAL A O 1
ATOM 955 N N . LYS A 1 114 ? 20.074 6.554 -15.129 1.00 94.19 114 LYS A N 1
ATOM 956 C CA . LYS A 1 114 ? 19.888 7.104 -13.778 1.00 94.19 114 LYS A CA 1
ATOM 957 C C . LYS A 1 114 ? 18.401 7.186 -13.438 1.00 94.19 114 LYS A C 1
ATOM 959 O O . LYS A 1 114 ? 17.627 7.797 -14.168 1.00 94.19 114 LYS A O 1
ATOM 964 N N . ILE A 1 115 ? 18.004 6.572 -12.322 1.00 93.38 115 ILE A N 1
ATOM 965 C CA . ILE A 1 115 ? 16.645 6.728 -11.792 1.00 93.38 115 ILE A CA 1
ATOM 966 C C . ILE A 1 115 ? 16.553 8.147 -11.204 1.00 93.38 115 ILE A C 1
ATOM 968 O O . ILE A 1 115 ? 17.354 8.467 -10.321 1.00 93.38 115 ILE A O 1
ATOM 972 N N . PRO A 1 116 ? 15.631 9.005 -11.683 1.00 89.94 116 PRO A N 1
ATOM 973 C CA . PRO A 1 116 ? 15.406 10.324 -11.106 1.00 89.94 116 PRO A CA 1
ATOM 974 C C . PRO A 1 116 ? 15.090 10.216 -9.612 1.00 89.94 116 PRO A C 1
ATOM 976 O O . PRO A 1 116 ? 14.305 9.359 -9.203 1.00 89.94 116 PRO A O 1
ATOM 979 N N . LYS A 1 117 ? 15.690 11.084 -8.795 1.00 84.19 117 LYS A N 1
ATOM 980 C CA . LYS A 1 117 ? 15.363 11.159 -7.369 1.00 84.19 117 LYS A CA 1
ATOM 981 C C . LYS A 1 117 ? 13.982 11.792 -7.207 1.00 84.19 117 LYS A C 1
ATOM 983 O O . LYS A 1 117 ? 13.692 12.816 -7.819 1.00 84.19 117 LYS A O 1
ATOM 988 N N . THR A 1 118 ? 13.146 11.198 -6.368 1.00 77.69 118 THR A N 1
ATOM 989 C CA . THR A 1 118 ? 11.898 11.819 -5.919 1.00 77.69 118 THR A CA 1
ATOM 990 C C . THR A 1 118 ? 12.183 12.680 -4.696 1.00 77.69 118 THR A C 1
ATOM 992 O O . THR A 1 118 ? 12.846 12.209 -3.769 1.00 77.69 118 THR A O 1
ATOM 995 N N . ASN A 1 119 ? 11.668 13.911 -4.670 1.00 77.94 119 ASN A N 1
ATOM 996 C CA . ASN A 1 119 ? 11.716 14.743 -3.469 1.00 77.94 119 ASN A CA 1
ATOM 997 C C . ASN A 1 119 ? 11.014 14.040 -2.305 1.00 77.94 119 ASN A C 1
ATOM 999 O O . ASN A 1 119 ? 10.015 13.338 -2.492 1.00 77.94 119 ASN A O 1
ATOM 1003 N N . ILE A 1 120 ? 11.549 14.239 -1.102 1.00 78.75 120 ILE A N 1
ATOM 1004 C CA . ILE A 1 120 ? 10.931 13.728 0.114 1.00 78.75 120 ILE A CA 1
ATOM 1005 C C . ILE A 1 120 ? 9.664 14.550 0.362 1.00 78.75 120 ILE A C 1
ATOM 1007 O O . ILE A 1 120 ? 9.705 15.765 0.531 1.00 78.75 120 ILE A O 1
ATOM 1011 N N . ASP A 1 121 ? 8.522 13.874 0.351 1.00 86.38 121 ASP A N 1
ATOM 1012 C CA . ASP A 1 121 ? 7.248 14.450 0.758 1.00 86.38 121 ASP A CA 1
ATOM 1013 C C . ASP A 1 121 ? 7.205 14.454 2.293 1.00 86.38 121 ASP A C 1
ATOM 1015 O O . ASP A 1 121 ? 7.067 13.387 2.895 1.00 86.38 121 ASP A O 1
ATOM 1019 N N . ASN A 1 122 ? 7.308 15.630 2.916 1.00 88.69 122 ASN A N 1
ATOM 1020 C CA . ASN A 1 122 ? 7.253 15.811 4.375 1.00 88.69 122 ASN A CA 1
ATOM 1021 C C . ASN A 1 122 ? 5.864 16.213 4.891 1.00 88.69 122 ASN A C 1
ATOM 1023 O O . ASN A 1 122 ? 5.690 16.419 6.084 1.00 88.69 122 ASN A O 1
ATOM 1027 N N . TYR A 1 123 ? 4.857 16.290 4.019 1.00 93.75 123 TYR A N 1
ATOM 1028 C CA . TYR A 1 123 ? 3.526 16.735 4.414 1.00 93.75 123 TYR A CA 1
ATOM 1029 C C . TYR A 1 123 ? 2.855 15.745 5.378 1.00 93.75 123 TYR A C 1
ATOM 1031 O O . TYR A 1 123 ? 2.821 14.537 5.099 1.00 93.75 123 TYR A O 1
ATOM 1039 N N . ILE A 1 124 ? 2.302 16.269 6.474 1.00 95.00 124 ILE A N 1
ATOM 1040 C CA . ILE A 1 124 ? 1.492 15.572 7.480 1.00 95.00 124 ILE A CA 1
ATOM 1041 C C . ILE A 1 124 ? 0.228 16.424 7.686 1.00 95.00 124 ILE A C 1
ATOM 1043 O O . ILE A 1 124 ? 0.360 17.620 7.934 1.00 95.00 124 ILE A O 1
ATOM 1047 N N . PRO A 1 125 ? -0.983 15.872 7.505 1.00 95.94 125 PRO A N 1
ATOM 1048 C CA . PRO A 1 125 ? -2.211 16.623 7.741 1.00 95.94 125 PRO A CA 1
ATOM 1049 C C . PRO A 1 125 ? -2.522 16.724 9.242 1.00 95.94 125 PRO A C 1
ATOM 1051 O O . PRO A 1 125 ? -2.152 15.830 9.998 1.00 95.94 125 PRO A O 1
ATOM 1054 N N . GLU A 1 126 ? -3.223 17.788 9.629 1.00 96.44 126 GLU A N 1
ATOM 1055 C CA . GLU A 1 126 ? -3.760 18.025 10.980 1.00 96.44 126 GLU A CA 1
ATOM 1056 C C . GLU A 1 126 ? -5.077 17.261 11.206 1.00 96.44 126 GLU A C 1
ATOM 1058 O O . GLU A 1 126 ? -5.706 16.799 10.243 1.00 96.44 126 GLU A O 1
ATOM 1063 N N . ASP A 1 127 ? -5.499 17.145 12.467 1.00 96.69 127 ASP A N 1
ATOM 1064 C CA . ASP A 1 127 ? -6.685 16.390 12.889 1.00 96.69 127 ASP A CA 1
ATOM 1065 C C . ASP A 1 127 ? -7.961 16.917 12.214 1.00 96.69 127 ASP A C 1
ATOM 1067 O O . ASP A 1 127 ? -8.714 16.136 11.625 1.00 96.69 127 ASP A O 1
ATOM 1071 N N . GLU A 1 128 ? -8.158 18.238 12.166 1.00 96.06 128 GLU A N 1
ATOM 1072 C CA . GLU A 1 128 ? -9.322 18.886 11.547 1.00 96.06 128 GLU A CA 1
ATOM 1073 C C . GLU A 1 128 ? -9.444 18.503 10.071 1.00 96.06 128 GLU A C 1
ATOM 1075 O O . GLU A 1 128 ? -10.534 18.260 9.544 1.00 96.06 128 GLU A O 1
ATOM 1080 N N . LYS A 1 129 ? -8.306 18.381 9.379 1.00 96.62 129 LYS A N 1
ATOM 1081 C CA . LYS A 1 129 ? -8.282 17.991 7.968 1.00 96.62 129 LYS A CA 1
ATOM 1082 C C . LYS A 1 129 ? -8.657 16.523 7.770 1.00 96.62 129 LYS A C 1
ATOM 1084 O O . LYS A 1 129 ? -9.215 16.176 6.726 1.00 96.62 129 LYS A O 1
ATOM 1089 N N . ILE A 1 130 ? -8.349 15.659 8.735 1.00 97.19 130 ILE A N 1
ATOM 1090 C CA . ILE A 1 130 ? -8.722 14.240 8.717 1.00 97.19 130 ILE A CA 1
ATOM 1091 C C . ILE A 1 130 ? -10.217 14.089 8.976 1.00 97.19 130 ILE A C 1
ATOM 1093 O O . ILE A 1 130 ? -10.886 13.403 8.198 1.00 97.19 130 ILE A O 1
ATOM 1097 N N . VAL A 1 131 ? -10.746 14.787 9.983 1.00 96.50 131 VAL A N 1
ATOM 1098 C CA . VAL A 1 131 ? -12.180 14.817 10.305 1.00 96.50 131 VAL A CA 1
ATOM 1099 C C . VAL A 1 131 ? -12.986 15.360 9.121 1.00 96.50 131 VAL A C 1
ATOM 1101 O O . VAL A 1 131 ? -13.912 14.702 8.645 1.00 96.50 131 VAL A O 1
ATOM 1104 N N . LEU A 1 132 ? -12.567 16.485 8.531 1.00 95.50 132 LEU A N 1
ATOM 1105 C CA . LEU A 1 132 ? -13.206 17.056 7.341 1.00 95.50 132 LEU A CA 1
ATOM 1106 C C . LEU A 1 132 ? -13.126 16.130 6.116 1.00 95.50 132 LEU A C 1
ATOM 1108 O O . LEU A 1 132 ? -14.031 16.098 5.279 1.00 95.50 132 LEU A O 1
ATOM 1112 N N . ALA A 1 133 ? -12.030 15.388 5.949 1.00 95.94 133 ALA A N 1
ATOM 1113 C CA . ALA A 1 133 ? -11.931 14.413 4.868 1.00 95.94 133 ALA A CA 1
ATOM 1114 C C . ALA A 1 133 ? -12.882 13.230 5.091 1.00 95.94 133 ALA A C 1
ATOM 1116 O O . ALA A 1 133 ? -13.462 12.739 4.120 1.00 95.94 133 ALA A O 1
ATOM 1117 N N . PHE A 1 134 ? -13.049 12.800 6.344 1.00 96.12 134 PHE A N 1
ATOM 1118 C CA . PHE A 1 134 ? -13.958 11.732 6.743 1.00 96.12 134 PHE A CA 1
ATOM 1119 C C . PHE A 1 134 ? -15.434 12.133 6.609 1.00 96.12 134 PHE A C 1
ATOM 1121 O O . PHE A 1 134 ? -16.229 11.337 6.105 1.00 96.12 134 PHE A O 1
ATOM 1128 N N . SER A 1 135 ? -15.809 13.367 6.962 1.00 94.69 135 SER A N 1
ATOM 1129 C CA . SER A 1 135 ? -17.192 13.855 6.827 1.00 94.69 135 SER A CA 1
ATOM 1130 C C . SER A 1 135 ? -17.682 13.854 5.372 1.00 94.69 135 SER A C 1
ATOM 1132 O O . SER A 1 135 ? -18.854 13.614 5.108 1.00 94.69 135 SER A O 1
ATOM 1134 N N . LYS A 1 136 ? -16.769 13.996 4.402 1.00 94.81 136 LYS A N 1
ATOM 1135 C CA . LYS A 1 136 ? -17.054 13.917 2.953 1.00 94.81 136 LYS A CA 1
ATOM 1136 C C . LYS A 1 136 ? -17.177 12.482 2.413 1.00 94.81 136 LYS A C 1
ATOM 1138 O O . LYS A 1 136 ? -17.330 12.278 1.198 1.00 94.81 136 LYS A O 1
ATOM 1143 N N . VAL A 1 137 ? -17.008 11.462 3.254 1.00 93.69 137 VAL A N 1
ATOM 1144 C CA . VAL A 1 137 ? -17.139 10.046 2.885 1.00 93.69 137 VAL A CA 1
ATOM 1145 C C . VAL A 1 137 ? -18.587 9.613 3.128 1.00 93.69 137 VAL A C 1
ATOM 1147 O O . VAL A 1 137 ? -18.951 9.282 4.251 1.00 93.69 137 VAL A O 1
ATOM 1150 N N . ASN A 1 138 ? -19.395 9.581 2.065 1.00 91.00 138 ASN A N 1
ATOM 1151 C CA . ASN A 1 138 ? -20.833 9.283 2.178 1.00 91.00 138 ASN A CA 1
ATOM 1152 C C . ASN A 1 138 ? -21.167 7.786 2.039 1.00 91.00 138 ASN A C 1
ATOM 1154 O O . ASN A 1 138 ? -22.171 7.323 2.560 1.00 91.00 138 ASN A O 1
ATOM 1158 N N . ASP A 1 139 ? -20.341 7.019 1.325 1.00 91.94 139 ASP A N 1
ATOM 1159 C CA . ASP A 1 139 ? -20.526 5.573 1.159 1.00 91.94 139 ASP A CA 1
ATOM 1160 C C . ASP A 1 139 ? -19.960 4.824 2.370 1.00 91.94 139 ASP A C 1
ATOM 1162 O O . ASP A 1 139 ? -18.755 4.887 2.637 1.00 91.94 139 ASP A O 1
ATOM 1166 N N . GLU A 1 140 ? -20.823 4.090 3.072 1.00 92.25 140 GLU A N 1
ATOM 1167 C CA . GLU A 1 140 ? -20.494 3.382 4.313 1.00 92.25 140 GLU A CA 1
ATOM 1168 C C . GLU A 1 140 ? -19.308 2.420 4.164 1.00 92.25 140 GLU A C 1
ATOM 1170 O O . GLU A 1 140 ? -18.456 2.317 5.047 1.00 92.25 140 GLU A O 1
ATOM 1175 N N . ARG A 1 141 ? -19.158 1.782 2.998 1.00 93.75 141 ARG A N 1
ATOM 1176 C CA . ARG A 1 141 ? -18.041 0.857 2.754 1.00 93.75 141 ARG A CA 1
ATOM 1177 C C . ARG A 1 141 ? -16.703 1.586 2.785 1.00 93.75 141 ARG A C 1
ATOM 1179 O O . ARG A 1 141 ? -15.713 1.092 3.327 1.00 93.75 141 ARG A O 1
ATOM 1186 N N . TYR A 1 142 ? -16.671 2.787 2.210 1.00 94.88 142 TYR A N 1
ATOM 1187 C CA . TYR A 1 142 ? -15.484 3.631 2.226 1.00 94.88 142 TYR A CA 1
ATOM 1188 C C . TYR A 1 142 ? -15.312 4.360 3.563 1.00 94.88 142 TYR A C 1
ATOM 1190 O O . TYR A 1 142 ? -14.170 4.658 3.909 1.00 94.88 142 TYR A O 1
ATOM 1198 N N . ARG A 1 143 ? -16.383 4.590 4.343 1.00 94.94 143 ARG A N 1
ATOM 1199 C CA . ARG A 1 143 ? -16.284 5.075 5.736 1.00 94.94 143 ARG A CA 1
ATOM 1200 C C . ARG A 1 143 ? -15.556 4.057 6.599 1.00 94.94 143 ARG A C 1
ATOM 1202 O O . ARG A 1 143 ? -14.598 4.417 7.281 1.00 94.94 143 ARG A O 1
ATOM 1209 N N . MET A 1 144 ? -15.927 2.785 6.485 1.00 96.00 144 MET A N 1
ATOM 1210 C CA . MET A 1 144 ? -15.261 1.690 7.187 1.00 96.00 144 MET A CA 1
ATOM 1211 C C . MET A 1 144 ? -13.797 1.533 6.760 1.00 96.00 144 MET A C 1
ATOM 1213 O O . MET A 1 144 ? -12.922 1.420 7.615 1.00 96.00 144 MET A O 1
ATOM 1217 N N . LEU A 1 145 ? -13.495 1.611 5.457 1.00 96.81 145 LEU A N 1
ATOM 1218 C CA . LEU A 1 145 ? -12.108 1.620 4.972 1.00 96.81 145 LEU A CA 1
ATOM 1219 C C . LEU A 1 145 ? -11.305 2.814 5.513 1.00 96.81 145 LEU A C 1
ATOM 1221 O O . LEU A 1 145 ? -10.149 2.647 5.901 1.00 96.81 145 LEU A O 1
ATOM 1225 N N . PHE A 1 146 ? -11.899 4.008 5.547 1.00 96.94 146 PHE A N 1
ATOM 1226 C CA . PHE A 1 146 ? -11.246 5.209 6.064 1.00 96.94 146 PHE A CA 1
ATOM 1227 C C . PHE A 1 146 ? -10.932 5.065 7.554 1.00 96.94 146 PHE A C 1
ATOM 1229 O O . PHE A 1 146 ? -9.776 5.238 7.938 1.00 96.94 146 PHE A O 1
ATOM 1236 N N . LYS A 1 147 ? -11.923 4.685 8.375 1.00 96.81 147 LYS A N 1
ATOM 1237 C CA . LYS A 1 147 ? -11.741 4.412 9.809 1.00 96.81 147 LYS A CA 1
ATOM 1238 C C . LYS A 1 147 ? -10.672 3.343 10.034 1.00 96.81 147 LYS A C 1
ATOM 1240 O O . LYS A 1 147 ? -9.774 3.540 10.842 1.00 96.81 147 LYS A O 1
ATOM 1245 N N . LEU A 1 148 ? -10.700 2.249 9.268 1.00 97.00 148 LEU A N 1
ATOM 1246 C CA . LEU A 1 148 ? -9.702 1.184 9.370 1.00 97.00 148 LEU A CA 1
ATOM 1247 C C . LEU A 1 148 ? -8.279 1.714 9.142 1.00 97.00 148 LEU A C 1
ATOM 1249 O O . LEU A 1 148 ? -7.378 1.409 9.924 1.00 97.00 148 LEU A O 1
ATOM 1253 N N . LEU A 1 149 ? -8.073 2.528 8.104 1.00 97.06 149 LEU A N 1
ATOM 1254 C CA . LEU A 1 149 ? -6.780 3.157 7.818 1.00 97.06 149 LEU A CA 1
ATOM 1255 C C . LEU A 1 149 ? -6.366 4.156 8.902 1.00 97.06 149 LEU A C 1
ATOM 1257 O O . LEU A 1 149 ? -5.205 4.160 9.306 1.00 97.06 149 LEU A O 1
ATOM 1261 N N . ALA A 1 150 ? -7.303 4.984 9.362 1.00 97.25 150 ALA A N 1
ATOM 1262 C CA . ALA A 1 150 ? -7.067 6.008 10.370 1.00 97.25 150 ALA A CA 1
ATOM 1263 C C . ALA A 1 150 ? -6.729 5.407 11.741 1.00 97.25 150 ALA A C 1
ATOM 1265 O O . ALA A 1 150 ? -5.809 5.870 12.399 1.00 97.25 150 ALA A O 1
ATOM 1266 N N . PHE A 1 151 ? -7.414 4.342 12.154 1.00 97.56 151 PHE A N 1
ATOM 1267 C CA . PHE A 1 151 ? -7.175 3.707 13.446 1.00 97.56 151 PHE A CA 1
ATOM 1268 C C . PHE A 1 151 ? -5.897 2.871 13.467 1.00 97.56 151 PHE A C 1
ATOM 1270 O O . PHE A 1 151 ? -5.115 2.958 14.416 1.00 97.56 151 PHE A O 1
ATOM 1277 N N . SER A 1 152 ? -5.666 2.069 12.427 1.00 95.88 152 SER A N 1
ATOM 1278 C CA . SER A 1 152 ? -4.575 1.087 12.427 1.00 95.88 152 SER A CA 1
ATOM 1279 C C . SER A 1 152 ? -3.273 1.600 11.813 1.00 95.88 152 SER A C 1
ATOM 1281 O O . SER A 1 152 ? -2.205 1.047 12.070 1.00 95.88 152 SER A O 1
ATOM 1283 N N . GLY A 1 153 ? -3.339 2.624 10.957 1.00 94.88 153 GLY A N 1
ATOM 1284 C CA . GLY A 1 153 ? -2.185 3.120 10.211 1.00 94.88 153 GLY A CA 1
ATOM 1285 C C . GLY A 1 153 ? -1.619 2.122 9.192 1.00 94.88 153 GLY A C 1
ATOM 1286 O O . GLY A 1 153 ? -0.515 2.338 8.688 1.00 94.88 153 GLY A O 1
ATOM 1287 N N . ILE A 1 154 ? -2.318 1.029 8.863 1.00 93.62 154 ILE A N 1
ATOM 1288 C CA . ILE A 1 154 ? -1.867 0.037 7.868 1.00 93.62 154 ILE A CA 1
ATOM 1289 C C . ILE A 1 154 ? -1.923 0.595 6.436 1.00 93.62 154 ILE A C 1
ATOM 1291 O O . ILE A 1 154 ? -2.486 1.657 6.167 1.00 93.62 154 ILE A O 1
ATOM 1295 N N . ARG A 1 155 ? -1.285 -0.086 5.482 1.00 91.88 155 ARG A N 1
ATOM 1296 C CA . ARG A 1 155 ? -1.298 0.326 4.068 1.00 91.88 155 ARG A CA 1
ATOM 1297 C C . ARG A 1 155 ? -2.672 0.062 3.451 1.00 91.88 155 ARG A C 1
ATOM 1299 O O . ARG A 1 155 ? -3.338 -0.900 3.813 1.00 91.88 155 ARG A O 1
ATOM 1306 N N . LEU A 1 156 ? -3.043 0.838 2.425 1.00 92.75 156 LEU A N 1
ATOM 1307 C CA . LEU A 1 156 ? -4.308 0.651 1.693 1.00 92.75 156 LEU A CA 1
ATOM 1308 C C . LEU A 1 156 ? -4.533 -0.804 1.263 1.00 92.75 156 LEU A C 1
ATOM 1310 O O . LEU A 1 156 ? -5.607 -1.346 1.488 1.00 92.75 156 LEU A O 1
ATOM 1314 N N . ARG A 1 157 ? -3.516 -1.451 0.685 1.00 88.88 157 ARG A N 1
ATOM 1315 C CA . ARG A 1 157 ? -3.623 -2.851 0.252 1.00 88.88 157 ARG A CA 1
ATOM 1316 C C . ARG A 1 157 ? -3.875 -3.823 1.403 1.00 88.88 157 ARG A C 1
ATOM 1318 O O . ARG A 1 157 ? -4.633 -4.767 1.228 1.00 88.88 157 ARG A O 1
ATOM 1325 N N . GLU A 1 158 ? -3.263 -3.592 2.563 1.00 90.69 158 GLU A N 1
ATOM 1326 C CA . GLU A 1 158 ? -3.465 -4.417 3.763 1.00 90.69 158 GLU A CA 1
ATOM 1327 C C . GLU A 1 158 ? -4.889 -4.226 4.303 1.00 90.69 158 GLU A C 1
ATOM 1329 O O . GLU A 1 158 ? -5.566 -5.204 4.604 1.00 90.69 158 GLU A O 1
ATOM 1334 N N . ALA A 1 159 ? -5.377 -2.981 4.332 1.00 94.50 159 ALA A N 1
ATOM 1335 C CA . ALA A 1 159 ? -6.748 -2.657 4.721 1.00 94.50 159 ALA A CA 1
ATOM 1336 C C . ALA A 1 159 ? -7.790 -3.278 3.776 1.00 94.50 159 ALA A C 1
ATOM 1338 O O . ALA A 1 159 ? -8.763 -3.872 4.230 1.00 94.50 159 ALA A O 1
ATOM 1339 N N . LEU A 1 160 ? -7.571 -3.194 2.462 1.00 93.50 160 LEU A N 1
ATOM 1340 C CA . LEU A 1 160 ? -8.444 -3.819 1.467 1.00 93.50 160 LEU A CA 1
ATOM 1341 C C . LEU A 1 160 ? -8.434 -5.341 1.574 1.00 93.50 160 LEU A C 1
ATOM 1343 O O . LEU A 1 160 ? -9.490 -5.961 1.496 1.00 93.50 160 LEU A O 1
ATOM 1347 N N . TYR A 1 161 ? -7.261 -5.943 1.779 1.00 91.19 161 TYR A N 1
ATOM 1348 C CA . TYR A 1 161 ? -7.160 -7.380 2.001 1.00 91.19 161 TYR A CA 1
ATOM 1349 C C . TYR A 1 161 ? -7.948 -7.805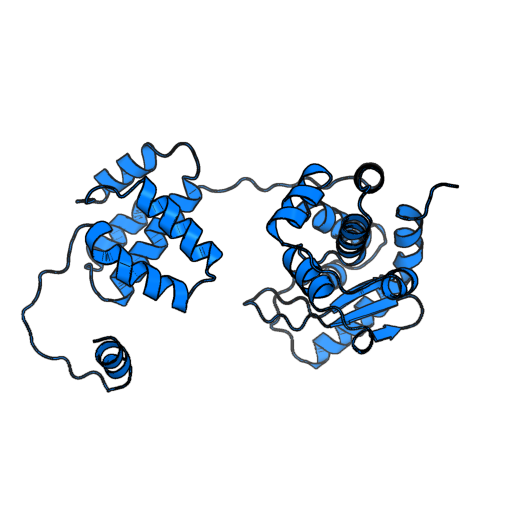 3.243 1.00 91.19 161 TYR A C 1
ATOM 1351 O O . TYR A 1 161 ? -8.735 -8.745 3.145 1.00 91.19 161 TYR A O 1
ATOM 1359 N N . LEU A 1 162 ? -7.778 -7.092 4.366 1.00 93.81 162 LEU A N 1
ATOM 1360 C CA . LEU A 1 162 ? -8.516 -7.337 5.60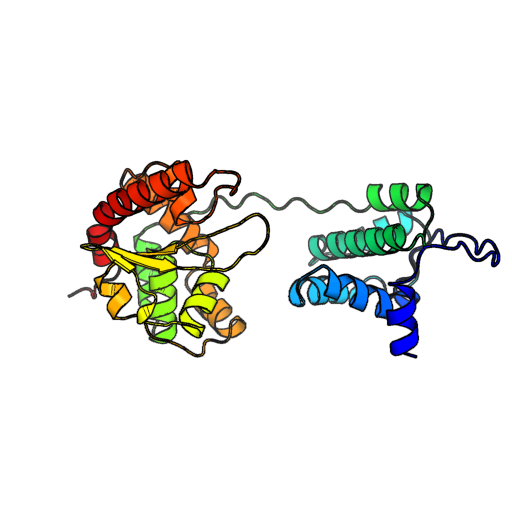6 1.00 93.81 162 LEU A CA 1
ATOM 1361 C C . LEU A 1 162 ? -10.019 -7.281 5.358 1.00 93.81 162 LEU A C 1
ATOM 1363 O O . LEU A 1 162 ? -10.701 -8.246 5.661 1.00 93.81 162 LEU A O 1
ATOM 1367 N N . LEU A 1 163 ? -10.532 -6.200 4.768 1.00 95.62 163 LEU A N 1
ATOM 1368 C CA . LEU A 1 163 ? -11.972 -6.037 4.551 1.00 95.62 163 LEU A CA 1
ATOM 1369 C C . LEU A 1 163 ? -12.536 -7.058 3.556 1.00 95.62 163 LEU A C 1
ATOM 1371 O O . LEU A 1 163 ? -13.650 -7.536 3.743 1.00 95.62 163 LEU A O 1
ATOM 1375 N N . ASN A 1 164 ? -11.772 -7.445 2.534 1.00 94.31 164 ASN A N 1
ATOM 1376 C CA . ASN A 1 164 ? -12.216 -8.434 1.549 1.00 94.31 164 ASN A CA 1
ATOM 1377 C C . ASN A 1 164 ? -12.195 -9.879 2.069 1.00 94.31 164 ASN A C 1
ATOM 1379 O O . ASN A 1 164 ? -12.932 -10.726 1.562 1.00 94.31 164 ASN A O 1
ATOM 1383 N N . HIS A 1 165 ? -11.388 -10.161 3.092 1.00 92.00 165 HIS A N 1
ATOM 1384 C CA . HIS A 1 165 ? -11.221 -11.492 3.687 1.00 92.00 165 HIS A CA 1
ATOM 1385 C C . HIS A 1 165 ? -11.519 -11.483 5.186 1.00 92.00 165 HIS A C 1
ATOM 1387 O O . HIS A 1 165 ? -10.954 -12.286 5.928 1.00 92.00 165 HIS A O 1
ATOM 1393 N N . PHE A 1 166 ? -12.352 -10.540 5.632 1.00 94.75 166 PHE A N 1
ATOM 1394 C CA . PHE A 1 166 ? -12.630 -10.364 7.046 1.00 94.75 166 PHE A CA 1
ATOM 1395 C C . PHE A 1 166 ? -13.351 -11.590 7.591 1.00 94.75 166 PHE A C 1
ATOM 1397 O O . PHE A 1 166 ? -14.305 -12.083 6.984 1.00 94.75 166 PHE A O 1
ATOM 1404 N N . ASP A 1 167 ? -12.881 -12.030 8.747 1.00 92.94 167 ASP A N 1
ATOM 1405 C CA . ASP A 1 167 ? -13.424 -13.132 9.515 1.00 92.94 167 ASP A CA 1
ATOM 1406 C C . ASP A 1 167 ? -13.410 -12.727 10.993 1.00 92.94 167 ASP A C 1
ATOM 1408 O O . ASP A 1 167 ? -12.352 -12.446 11.565 1.00 92.94 167 ASP A O 1
ATOM 1412 N N . ALA A 1 168 ? -14.599 -12.647 11.587 1.00 93.06 168 ALA A N 1
ATOM 1413 C CA . ALA A 1 168 ? -14.777 -12.179 12.954 1.00 93.06 168 ALA A CA 1
ATOM 1414 C C . ALA A 1 168 ? -14.083 -13.093 13.978 1.00 93.06 168 ALA A C 1
ATOM 1416 O O . ALA A 1 168 ? -13.605 -12.594 14.995 1.00 93.06 168 ALA A O 1
ATOM 1417 N N . GLU A 1 169 ? -13.942 -14.393 13.694 1.00 93.06 169 GLU A N 1
ATOM 1418 C CA . GLU A 1 169 ? -13.298 -15.358 14.600 1.00 93.06 169 GLU A CA 1
ATOM 1419 C C . GLU A 1 169 ? -11.795 -15.100 14.760 1.00 93.06 169 GLU A C 1
ATOM 1421 O O . GLU A 1 169 ? -11.178 -15.482 15.754 1.00 93.06 169 GLU A O 1
ATOM 1426 N N . ARG A 1 170 ? -11.189 -14.393 13.801 1.00 92.81 170 ARG A N 1
ATOM 1427 C CA . ARG A 1 170 ? -9.769 -14.028 13.837 1.00 92.81 170 ARG A CA 1
ATOM 1428 C C . ARG A 1 170 ? -9.492 -12.771 14.655 1.00 92.81 170 ARG A C 1
ATOM 1430 O O . ARG A 1 170 ? -8.324 -12.423 14.845 1.00 92.81 170 ARG A O 1
ATOM 1437 N N . VAL A 1 171 ? -10.527 -12.056 15.097 1.00 94.56 171 VAL A N 1
ATOM 1438 C CA . VAL A 1 171 ? -10.373 -10.830 15.881 1.00 94.56 171 VAL A CA 1
ATOM 1439 C C . VAL A 1 171 ? -9.941 -11.186 17.302 1.00 94.56 171 VAL A C 1
ATOM 1441 O O . VAL A 1 171 ? -10.662 -11.831 18.055 1.00 94.56 171 VAL A O 1
ATOM 1444 N N . ILE A 1 172 ? -8.766 -10.705 17.700 1.00 94.62 172 ILE A N 1
ATOM 1445 C CA . ILE A 1 172 ? -8.252 -10.866 19.060 1.00 94.62 172 ILE A CA 1
ATOM 1446 C C . ILE A 1 172 ? -8.677 -9.646 19.875 1.00 94.62 172 ILE A C 1
ATOM 1448 O O . ILE A 1 172 ? -8.158 -8.546 19.669 1.00 94.62 172 ILE A O 1
ATOM 1452 N N . LEU A 1 173 ? -9.610 -9.836 20.804 1.00 94.06 173 LEU A N 1
ATOM 1453 C CA . LEU A 1 173 ? -10.110 -8.784 21.690 1.00 94.06 173 LEU A CA 1
ATOM 1454 C C . LEU A 1 173 ? -9.272 -8.690 22.970 1.00 94.06 173 LEU A C 1
ATOM 1456 O O . LEU A 1 173 ? -8.938 -9.703 23.580 1.00 94.06 173 LEU A O 1
ATOM 1460 N N . ASN A 1 174 ? -8.960 -7.468 23.407 1.00 90.12 174 ASN A N 1
ATOM 1461 C CA . ASN A 1 174 ? -8.301 -7.216 24.688 1.00 90.12 174 ASN A CA 1
ATOM 1462 C C . ASN A 1 174 ? -8.756 -5.869 25.271 1.00 90.12 174 ASN A C 1
ATOM 1464 O O . ASN A 1 174 ? -8.378 -4.818 24.763 1.00 90.12 174 ASN A O 1
ATOM 1468 N N . LYS A 1 175 ? -9.540 -5.890 26.358 1.00 85.69 175 LYS A N 1
ATOM 1469 C CA . LYS A 1 175 ? -10.099 -4.682 27.000 1.00 85.69 175 LYS A CA 1
ATOM 1470 C C . LYS A 1 175 ? -10.784 -3.760 25.976 1.00 85.69 175 LYS A C 1
ATOM 1472 O O . LYS A 1 175 ? -11.805 -4.159 25.423 1.00 85.69 175 LYS A O 1
ATOM 1477 N N . GLU A 1 176 ? -10.197 -2.593 25.706 1.00 90.50 176 GLU A N 1
ATOM 1478 C CA . GLU A 1 176 ? -10.684 -1.554 24.787 1.00 90.50 176 GLU A CA 1
ATOM 1479 C C . GLU A 1 176 ? -10.104 -1.653 23.368 1.00 90.50 176 GLU A C 1
ATOM 1481 O O . GLU A 1 176 ? -10.489 -0.895 22.476 1.00 90.50 176 GLU A O 1
ATOM 1486 N N . ILE A 1 177 ? -9.186 -2.591 23.130 1.00 95.81 177 ILE A N 1
ATOM 1487 C CA . ILE A 1 177 ? -8.531 -2.782 21.836 1.00 95.81 177 ILE A CA 1
ATOM 1488 C C . ILE A 1 177 ? -8.966 -4.090 21.178 1.00 95.81 177 ILE A C 1
ATOM 1490 O O . ILE A 1 177 ? -9.382 -5.055 21.824 1.00 95.81 177 ILE A O 1
ATOM 1494 N N . ALA A 1 178 ? -8.796 -4.130 19.868 1.00 96.25 178 ALA A N 1
ATOM 1495 C CA . ALA A 1 178 ? -8.879 -5.321 19.052 1.00 96.25 178 ALA A CA 1
ATOM 1496 C C . ALA A 1 178 ? -7.665 -5.388 18.121 1.00 96.25 178 ALA A C 1
ATOM 1498 O O . ALA A 1 178 ? -7.121 -4.364 17.699 1.00 96.25 178 ALA A O 1
ATOM 1499 N N . LYS A 1 179 ? -7.248 -6.607 17.785 1.00 94.25 179 LYS A N 1
ATOM 1500 C CA . LYS A 1 179 ? -6.189 -6.872 16.812 1.00 94.25 179 LYS A CA 1
ATOM 1501 C C . LYS A 1 179 ? -6.678 -7.850 15.765 1.00 94.25 179 LYS A C 1
ATOM 1503 O O . LYS A 1 179 ? -7.233 -8.889 16.107 1.00 94.25 179 LYS A O 1
ATOM 1508 N N . TYR A 1 180 ? -6.399 -7.553 14.503 1.00 93.62 180 TYR A N 1
ATOM 1509 C CA . TYR A 1 180 ? -6.634 -8.486 13.405 1.00 93.62 180 TYR A CA 1
ATOM 1510 C C . TYR A 1 180 ? -5.301 -8.985 12.831 1.00 93.62 180 TYR A C 1
ATOM 1512 O O . TYR A 1 180 ? -4.526 -8.158 12.341 1.00 93.62 180 TYR A O 1
ATOM 1520 N N . PRO A 1 181 ? -5.002 -10.297 12.866 1.00 90.00 181 PRO A N 1
ATOM 1521 C CA . PRO A 1 181 ? -3.775 -10.848 12.297 1.00 90.00 181 PRO A CA 1
ATOM 1522 C C . PRO A 1 181 ? -3.702 -10.643 10.778 1.00 90.00 181 PRO A C 1
ATOM 1524 O O . PRO A 1 181 ? -4.537 -11.145 10.022 1.00 90.00 181 PRO A O 1
ATOM 1527 N N . LEU A 1 182 ? -2.667 -9.944 10.317 1.00 84.06 182 LEU A N 1
ATOM 1528 C CA . LEU A 1 182 ? -2.374 -9.728 8.903 1.00 84.06 182 LEU A CA 1
ATOM 1529 C C . LEU A 1 182 ? -1.253 -10.681 8.475 1.00 84.06 182 LEU A C 1
ATOM 1531 O O . LEU A 1 182 ? -0.081 -10.324 8.451 1.00 84.06 182 LEU A O 1
ATOM 1535 N N . SER A 1 183 ? -1.601 -11.919 8.124 1.00 63.69 183 SER A N 1
ATOM 1536 C CA . SER A 1 183 ? -0.645 -12.942 7.661 1.00 63.69 183 SER A CA 1
ATOM 1537 C C . SER A 1 183 ? -0.145 -12.694 6.225 1.00 63.69 183 SER A C 1
ATOM 1539 O O . SER A 1 183 ? -0.092 -13.612 5.412 1.00 63.69 183 SER A O 1
ATOM 1541 N N . LEU A 1 184 ? 0.173 -11.447 5.867 1.00 56.94 184 LEU A N 1
ATOM 1542 C CA . LEU A 1 184 ? 0.716 -11.097 4.556 1.00 56.94 184 LEU A CA 1
ATOM 1543 C C . LEU A 1 184 ? 2.245 -11.043 4.635 1.00 56.94 184 LEU A C 1
ATOM 1545 O O . LEU A 1 184 ? 2.836 -10.003 4.926 1.00 56.94 184 LEU A O 1
ATOM 1549 N N . GLU A 1 185 ? 2.904 -12.160 4.338 1.00 48.00 185 GLU A N 1
ATOM 1550 C CA . GLU A 1 185 ? 4.349 -12.164 4.113 1.00 48.00 185 GLU A CA 1
ATOM 1551 C C . GLU A 1 185 ? 4.661 -11.549 2.740 1.00 48.00 185 GLU A C 1
ATOM 1553 O O . GLU A 1 185 ? 4.557 -12.202 1.704 1.00 48.00 185 GLU A O 1
ATOM 1558 N N . ARG A 1 186 ? 5.032 -10.261 2.695 1.00 47.38 186 ARG A N 1
ATOM 1559 C CA . ARG A 1 186 ? 5.525 -9.621 1.461 1.00 47.38 186 ARG A CA 1
ATOM 1560 C C . ARG A 1 186 ? 6.866 -8.928 1.685 1.00 47.38 186 ARG A C 1
ATOM 1562 O O . ARG A 1 186 ? 6.936 -7.734 1.975 1.00 47.38 186 ARG A O 1
ATOM 1569 N N . GLY A 1 187 ? 7.944 -9.685 1.485 1.00 54.47 187 GLY A N 1
ATOM 1570 C CA . GLY A 1 187 ? 9.315 -9.177 1.545 1.00 54.47 187 GLY A CA 1
ATOM 1571 C C . GLY A 1 187 ? 9.705 -8.679 2.941 1.00 54.47 187 GLY A C 1
ATOM 1572 O O . GLY A 1 187 ? 9.414 -9.326 3.944 1.00 54.47 187 GLY A O 1
ATOM 1573 N N . THR A 1 188 ? 10.374 -7.525 3.006 1.00 48.97 188 THR A N 1
ATOM 1574 C CA . THR A 1 188 ? 10.960 -6.965 4.241 1.00 48.97 188 THR A CA 1
ATOM 1575 C C . THR A 1 188 ? 10.002 -6.116 5.082 1.00 48.97 188 THR A C 1
ATOM 1577 O O . THR A 1 188 ? 10.350 -5.736 6.198 1.00 48.97 188 THR A O 1
ATOM 1580 N N . LYS A 1 189 ? 8.801 -5.797 4.574 1.00 52.22 189 LYS A N 1
ATOM 1581 C CA . LYS A 1 189 ? 7.803 -4.963 5.265 1.00 52.22 189 LYS A CA 1
ATOM 1582 C C . LYS A 1 189 ? 6.674 -5.852 5.775 1.00 52.22 189 LYS A C 1
ATOM 1584 O O . LYS A 1 189 ? 5.808 -6.238 4.997 1.00 52.22 189 LYS A O 1
ATOM 1589 N N . ARG A 1 190 ? 6.684 -6.166 7.071 1.00 64.19 190 ARG A N 1
ATOM 1590 C CA . ARG A 1 190 ? 5.680 -7.024 7.716 1.00 64.19 190 ARG A CA 1
ATOM 1591 C C . ARG A 1 190 ? 4.845 -6.206 8.701 1.00 64.19 190 ARG A C 1
ATOM 1593 O O . ARG A 1 190 ? 5.395 -5.573 9.597 1.00 64.19 190 ARG A O 1
ATOM 1600 N N . VAL A 1 191 ? 3.525 -6.211 8.522 1.00 64.00 191 VAL A N 1
ATOM 1601 C CA . VAL A 1 191 ? 2.558 -5.784 9.544 1.00 64.00 191 VAL A CA 1
ATOM 1602 C C . VAL A 1 191 ? 1.947 -7.057 10.102 1.00 64.00 191 VAL A C 1
ATOM 1604 O O . VAL A 1 191 ? 1.340 -7.803 9.346 1.00 64.00 191 VAL A O 1
ATOM 1607 N N . PHE A 1 192 ? 2.117 -7.321 11.395 1.00 78.50 192 PHE A N 1
ATOM 1608 C CA . PHE A 1 192 ? 1.594 -8.548 12.005 1.00 78.50 192 PHE A CA 1
ATOM 1609 C C . PHE A 1 192 ? 0.128 -8.417 12.420 1.00 78.50 192 PHE A C 1
ATOM 1611 O O . PHE A 1 192 ? -0.635 -9.371 12.290 1.00 78.50 192 PHE A O 1
ATOM 1618 N N . TYR A 1 193 ? -0.273 -7.232 12.885 1.00 89.94 193 TYR A N 1
ATOM 1619 C CA . TYR A 1 193 ? -1.632 -6.952 13.339 1.00 89.94 193 TYR A CA 1
ATOM 1620 C C . TYR A 1 193 ? -2.111 -5.596 12.829 1.00 89.94 193 TYR A C 1
ATOM 1622 O O . TYR A 1 193 ? -1.354 -4.629 12.839 1.00 89.94 193 TYR A O 1
ATOM 1630 N N . ALA A 1 194 ? -3.386 -5.509 12.457 1.00 94.50 194 ALA A N 1
ATOM 1631 C CA . ALA A 1 194 ? -4.101 -4.240 12.431 1.00 94.50 194 ALA A CA 1
ATOM 1632 C C . ALA A 1 194 ? -4.663 -3.970 13.834 1.00 94.50 194 ALA A C 1
ATOM 1634 O O . ALA A 1 194 ? -5.508 -4.732 14.307 1.00 94.50 194 ALA A O 1
ATOM 1635 N N . TYR A 1 195 ? -4.178 -2.916 14.492 1.00 96.00 195 TYR A N 1
ATOM 1636 C CA . TYR A 1 195 ? -4.684 -2.448 15.787 1.00 96.00 195 TYR A CA 1
ATOM 1637 C C . TYR A 1 195 ? -5.922 -1.571 15.591 1.00 96.00 195 TYR A C 1
ATOM 1639 O O . TYR A 1 195 ? -5.913 -0.695 14.727 1.00 96.00 195 TYR A O 1
ATOM 1647 N N . LEU A 1 196 ? -6.975 -1.817 16.372 1.00 96.62 196 L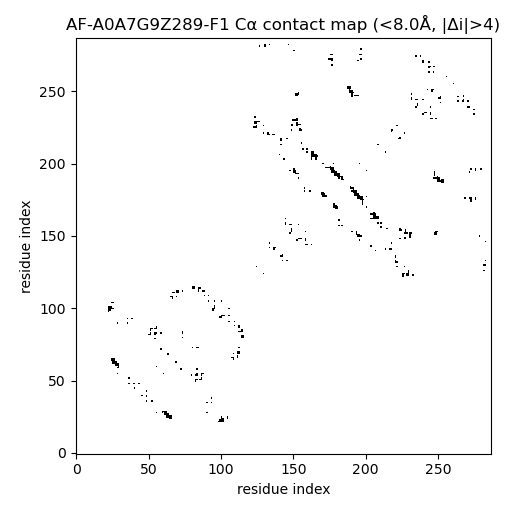EU A N 1
ATOM 1648 C CA . LEU A 1 196 ? -8.271 -1.146 16.260 1.00 96.62 196 LEU A CA 1
ATOM 1649 C C . LEU A 1 196 ? -8.869 -0.866 17.644 1.00 96.62 196 LEU A C 1
ATOM 1651 O O . LEU A 1 196 ? -8.662 -1.660 18.565 1.00 96.62 196 LEU A O 1
ATOM 1655 N N . PRO A 1 197 ? -9.676 0.197 17.803 1.00 97.25 197 PRO A N 1
ATOM 1656 C CA . PRO A 1 197 ? -10.624 0.284 18.905 1.00 97.25 197 PRO A CA 1
ATOM 1657 C C . PRO A 1 197 ? -11.576 -0.913 18.881 1.00 97.25 197 PRO A C 1
ATOM 1659 O O . PRO A 1 197 ? -12.115 -1.252 17.824 1.00 97.25 197 PRO A O 1
ATOM 1662 N N . LYS A 1 198 ? -11.848 -1.523 20.039 1.00 96.12 198 LYS A N 1
ATOM 1663 C CA . LYS A 1 198 ? -12.799 -2.640 20.150 1.00 96.12 198 LYS A CA 1
ATOM 1664 C C . LYS A 1 198 ? -14.182 -2.274 19.612 1.00 96.12 198 LYS A C 1
ATOM 1666 O O . LYS A 1 198 ? -14.771 -3.057 18.874 1.00 96.12 198 LYS A O 1
ATOM 1671 N N . LYS A 1 199 ? -14.669 -1.066 19.932 1.00 94.81 199 LYS A N 1
ATOM 1672 C CA . LYS A 1 199 ? -15.957 -0.549 19.440 1.00 94.81 199 LYS A CA 1
ATOM 1673 C C . LYS A 1 199 ? -16.031 -0.604 17.912 1.00 94.81 199 LYS A C 1
ATOM 1675 O O . LYS A 1 199 ? -16.965 -1.179 17.371 1.00 94.81 199 LYS A O 1
ATOM 1680 N N . PHE A 1 200 ? -14.996 -0.106 17.236 1.00 95.88 200 PHE A N 1
ATOM 1681 C CA . PHE A 1 200 ? -14.927 -0.148 15.778 1.00 95.88 200 PHE A CA 1
ATOM 1682 C C . PHE A 1 200 ? -14.758 -1.571 15.237 1.00 95.88 200 PHE A C 1
ATOM 1684 O O . PHE A 1 200 ? -15.383 -1.912 14.244 1.00 95.88 200 PHE A O 1
ATOM 1691 N N . ALA A 1 201 ? -13.952 -2.423 15.876 1.00 95.31 201 ALA A N 1
ATOM 1692 C CA . ALA A 1 201 ? -13.757 -3.800 15.418 1.00 95.31 201 ALA A CA 1
ATOM 1693 C C . ALA A 1 201 ? -15.065 -4.607 15.370 1.00 95.31 201 ALA A C 1
ATOM 1695 O O . ALA A 1 201 ? -15.232 -5.419 14.465 1.00 95.31 201 ALA A O 1
ATOM 1696 N N . ASN A 1 202 ? -16.008 -4.326 16.274 1.00 93.50 202 ASN A N 1
ATOM 1697 C CA . ASN A 1 202 ? -17.349 -4.919 16.258 1.00 93.50 202 ASN A CA 1
ATOM 1698 C C . ASN A 1 202 ? -18.227 -4.413 15.095 1.00 93.50 202 ASN A C 1
AT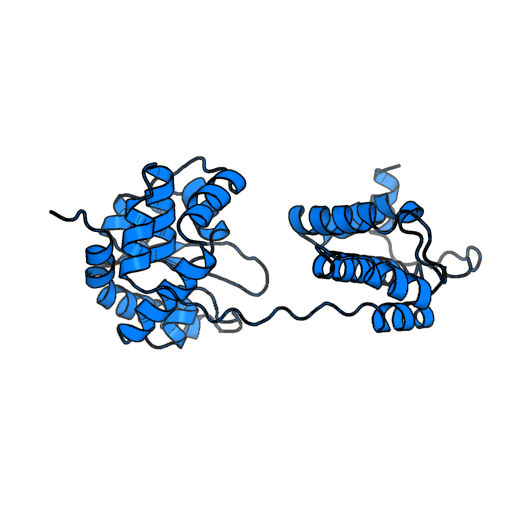OM 1700 O O . ASN A 1 202 ? -19.189 -5.076 14.718 1.00 93.50 202 ASN A O 1
ATOM 1704 N N . GLU A 1 203 ? -17.913 -3.246 14.526 1.00 94.06 203 GLU A N 1
ATOM 1705 C CA . GLU A 1 203 ? -18.598 -2.692 13.351 1.00 94.06 203 GLU A CA 1
ATOM 1706 C C . GLU A 1 203 ? -18.041 -3.263 12.037 1.00 94.06 203 GLU A C 1
ATOM 1708 O O . GLU A 1 203 ? -18.726 -3.203 11.014 1.00 94.06 203 GLU A O 1
ATOM 1713 N N . VAL A 1 204 ? -16.811 -3.801 12.038 1.00 95.38 204 VAL A N 1
ATOM 1714 C CA . VAL A 1 204 ? -16.127 -4.266 10.822 1.00 95.38 204 VAL A CA 1
ATOM 1715 C C . VAL A 1 204 ? -16.861 -5.453 10.202 1.00 95.38 204 VAL A C 1
ATOM 1717 O O . VAL A 1 204 ? -17.222 -6.417 10.872 1.00 95.38 204 VAL A O 1
ATOM 1720 N N . LYS A 1 205 ? -17.055 -5.395 8.881 1.00 93.94 205 LYS A N 1
ATOM 1721 C CA . LYS A 1 205 ? -17.707 -6.446 8.096 1.00 93.94 205 LYS A CA 1
ATOM 1722 C C . LYS A 1 205 ? -16.884 -6.791 6.865 1.00 93.94 205 LYS A C 1
ATOM 1724 O O . LYS A 1 205 ? -16.154 -5.954 6.328 1.00 93.94 205 LYS A O 1
ATOM 1729 N N . LYS A 1 206 ? -17.055 -8.024 6.383 1.00 95.19 206 LYS A N 1
ATOM 1730 C CA . LYS A 1 206 ? -16.514 -8.449 5.091 1.00 95.19 206 LYS A CA 1
ATOM 1731 C C . LYS A 1 206 ? -17.173 -7.648 3.969 1.00 95.19 206 LYS A C 1
ATOM 1733 O O . LYS A 1 206 ? -18.395 -7.528 3.923 1.00 95.19 206 LYS A O 1
ATOM 1738 N N . MET A 1 207 ? -16.371 -7.112 3.057 1.00 93.00 207 MET A N 1
ATOM 1739 C CA . MET A 1 207 ? -16.829 -6.285 1.940 1.00 93.00 207 MET A CA 1
ATOM 1740 C C . MET A 1 207 ? -16.214 -6.747 0.622 1.00 93.00 207 MET A C 1
ATOM 1742 O O . MET A 1 207 ? -15.135 -7.309 0.599 1.00 93.00 207 MET A O 1
ATOM 1746 N N . GLY A 1 208 ? -16.891 -6.507 -0.500 1.00 89.81 208 GLY A N 1
ATOM 1747 C CA . GLY A 1 208 ? -16.364 -6.786 -1.841 1.00 89.81 208 GLY A CA 1
ATOM 1748 C C . GLY A 1 208 ? -15.764 -5.540 -2.491 1.00 89.81 208 GLY A C 1
ATOM 1749 O O . GLY A 1 208 ? -16.329 -5.017 -3.452 1.00 89.81 208 GLY A O 1
ATOM 1750 N N . LEU A 1 209 ? -14.658 -5.014 -1.958 1.00 90.75 209 LEU A N 1
ATOM 1751 C CA . LEU A 1 209 ? -14.045 -3.780 -2.455 1.00 90.75 209 LEU A CA 1
ATOM 1752 C C . LEU A 1 209 ? -13.050 -4.053 -3.586 1.00 90.75 209 LEU A C 1
ATOM 1754 O O . LEU A 1 209 ? -12.022 -4.706 -3.398 1.00 90.75 209 LEU A O 1
ATOM 1758 N N . LYS A 1 210 ? -13.312 -3.475 -4.764 1.00 89.94 210 LYS A N 1
ATOM 1759 C CA . LYS A 1 210 ? -12.329 -3.420 -5.855 1.00 89.94 210 LYS A CA 1
ATOM 1760 C C . LYS A 1 210 ? -11.248 -2.392 -5.513 1.00 89.94 210 LYS A C 1
ATOM 1762 O O . LYS A 1 210 ? -11.570 -1.224 -5.294 1.00 89.94 210 LYS A O 1
ATOM 1767 N N . GLU A 1 211 ? -9.980 -2.811 -5.523 1.00 85.81 211 GLU A N 1
ATOM 1768 C CA . GLU A 1 211 ? -8.835 -1.973 -5.124 1.00 85.81 211 GLU A CA 1
ATOM 1769 C C . GLU A 1 211 ? -8.788 -0.640 -5.877 1.00 85.81 211 GLU A C 1
ATOM 1771 O O . GLU A 1 211 ? -8.705 0.405 -5.240 1.00 85.81 211 GLU A O 1
ATOM 1776 N N . ALA A 1 212 ? -8.939 -0.658 -7.205 1.00 86.56 212 ALA A N 1
ATOM 1777 C CA . ALA A 1 212 ? -8.896 0.555 -8.024 1.00 86.56 212 ALA A CA 1
ATOM 1778 C C . ALA A 1 212 ? -9.970 1.586 -7.623 1.00 86.56 212 ALA A C 1
ATOM 1780 O O . ALA A 1 212 ? -9.674 2.774 -7.480 1.00 86.56 212 ALA A O 1
ATOM 1781 N N . ASN A 1 213 ? -11.204 1.127 -7.382 1.00 90.81 213 ASN A N 1
ATOM 1782 C CA . ASN A 1 213 ? -12.316 1.997 -6.992 1.00 90.81 213 ASN A CA 1
ATOM 1783 C C . ASN A 1 213 ? -12.090 2.576 -5.594 1.00 90.81 213 ASN A C 1
ATOM 1785 O O . ASN A 1 213 ? -12.262 3.776 -5.381 1.00 90.81 213 ASN A O 1
ATOM 1789 N N . ALA A 1 214 ? -11.673 1.726 -4.654 1.00 88.94 214 ALA A N 1
ATOM 1790 C CA . ALA A 1 214 ? -11.422 2.130 -3.282 1.00 88.94 214 ALA A CA 1
ATOM 1791 C C . ALA A 1 214 ? -10.247 3.108 -3.177 1.00 88.94 214 ALA A C 1
ATOM 1793 O O . ALA A 1 214 ? -10.355 4.133 -2.501 1.00 88.94 214 ALA A O 1
ATOM 1794 N N . GLU A 1 215 ? -9.155 2.846 -3.900 1.00 88.25 215 GLU A N 1
ATOM 1795 C CA . GLU A 1 215 ? -8.021 3.758 -3.985 1.00 88.25 215 GLU A CA 1
ATOM 1796 C C . GLU A 1 215 ? -8.463 5.114 -4.531 1.00 88.25 215 GLU A C 1
ATOM 1798 O O . GLU A 1 215 ? -8.208 6.138 -3.900 1.00 88.25 215 GLU A O 1
ATOM 1803 N N . GLN A 1 216 ? -9.155 5.139 -5.672 1.00 91.12 216 GLN A N 1
ATOM 1804 C CA . GLN A 1 216 ? -9.605 6.385 -6.286 1.00 91.12 216 GLN A CA 1
ATOM 1805 C C . GLN A 1 216 ? -10.542 7.170 -5.362 1.00 91.12 216 GLN A C 1
ATOM 1807 O O . GLN A 1 216 ? -10.406 8.392 -5.244 1.00 91.12 216 GLN A O 1
ATOM 1812 N N . TYR A 1 217 ? -11.481 6.487 -4.704 1.00 91.38 217 TYR A N 1
ATOM 1813 C CA . TYR A 1 217 ? -12.473 7.123 -3.846 1.00 91.38 217 TYR A CA 1
ATOM 1814 C C . TYR A 1 217 ? -11.840 7.760 -2.606 1.00 91.38 217 TYR A C 1
ATOM 1816 O O . TYR A 1 217 ? -12.111 8.931 -2.314 1.00 91.38 217 TYR A O 1
ATOM 1824 N N . VAL A 1 218 ? -10.980 7.012 -1.903 1.00 88.56 218 VAL A N 1
ATOM 1825 C CA . VAL A 1 218 ? -10.291 7.492 -0.697 1.00 88.56 218 VAL A CA 1
ATOM 1826 C C . VAL A 1 218 ? -9.259 8.555 -1.069 1.00 88.56 218 VAL A C 1
ATOM 1828 O O . VAL A 1 218 ? -9.248 9.623 -0.463 1.00 88.56 218 VAL A O 1
ATOM 1831 N N . ARG A 1 219 ? -8.468 8.351 -2.134 1.00 89.88 219 ARG A N 1
ATOM 1832 C CA . ARG A 1 219 ? -7.430 9.300 -2.579 1.00 89.88 219 ARG A CA 1
ATOM 1833 C C . ARG A 1 219 ? -7.975 10.686 -2.915 1.00 89.88 219 ARG A C 1
ATOM 1835 O O . ARG A 1 219 ? -7.276 11.664 -2.679 1.00 89.88 219 ARG A O 1
ATOM 1842 N N . ARG A 1 220 ? -9.201 10.782 -3.442 1.00 90.88 220 ARG A N 1
ATOM 1843 C CA . ARG A 1 220 ? -9.870 12.066 -3.730 1.00 90.88 220 ARG A CA 1
ATOM 1844 C C . ARG A 1 220 ? -10.210 12.882 -2.478 1.00 90.88 220 ARG A C 1
ATOM 1846 O O . ARG A 1 220 ? -10.432 14.078 -2.599 1.00 90.88 220 ARG A O 1
ATOM 1853 N N . ARG A 1 221 ? -10.273 12.247 -1.306 1.00 92.75 221 ARG A N 1
ATOM 1854 C CA . ARG A 1 221 ? -10.626 12.885 -0.027 1.00 92.75 221 ARG A CA 1
ATOM 1855 C C . ARG A 1 221 ? -9.397 13.039 0.855 1.00 92.75 221 ARG A C 1
ATOM 1857 O O . ARG A 1 221 ? -9.053 14.144 1.250 1.00 92.75 221 ARG A O 1
ATOM 1864 N N . MET A 1 222 ? -8.699 11.931 1.085 1.00 95.12 222 MET A N 1
ATOM 1865 C CA . MET A 1 222 ? -7.412 11.893 1.759 1.00 95.12 222 MET A CA 1
ATOM 1866 C C . MET A 1 222 ? -6.579 10.733 1.201 1.00 95.12 222 MET A C 1
ATOM 1868 O O . MET A 1 222 ? -6.929 9.570 1.409 1.00 95.12 222 MET A O 1
ATOM 1872 N N . PRO A 1 223 ? -5.460 10.997 0.505 1.00 94.25 223 PRO A N 1
ATOM 1873 C CA . PRO A 1 223 ? -4.531 9.950 0.098 1.00 94.25 223 PRO A CA 1
ATOM 1874 C C . PRO A 1 223 ? -4.146 9.039 1.279 1.00 94.25 223 PRO A C 1
ATOM 1876 O O . PRO A 1 223 ? -3.666 9.546 2.293 1.00 94.25 223 PRO A O 1
ATOM 1879 N N . PRO A 1 224 ? -4.264 7.700 1.162 1.00 94.38 224 PRO A N 1
ATOM 1880 C CA . PRO A 1 224 ? -3.976 6.777 2.268 1.00 94.38 224 PRO A CA 1
ATOM 1881 C C . PRO A 1 224 ? -2.571 6.917 2.864 1.00 94.38 224 PRO A C 1
ATOM 1883 O O . PRO A 1 224 ? -2.370 6.690 4.054 1.00 94.38 224 PRO A O 1
ATOM 1886 N N . LYS A 1 225 ? -1.589 7.347 2.055 1.00 94.00 225 LYS A N 1
ATOM 1887 C CA . LYS A 1 225 ? -0.240 7.665 2.550 1.00 94.00 225 LYS A CA 1
ATOM 1888 C C . LYS A 1 225 ? -0.253 8.765 3.618 1.00 94.00 225 LYS A C 1
ATOM 1890 O O . LYS A 1 225 ? 0.549 8.702 4.542 1.00 94.00 225 LYS A O 1
ATOM 1895 N N . TYR A 1 226 ? -1.148 9.746 3.500 1.00 96.19 226 TYR A N 1
ATOM 1896 C CA . TYR A 1 226 ? -1.273 10.856 4.439 1.00 96.19 226 TYR A CA 1
ATOM 1897 C C . TYR A 1 226 ? -2.058 10.454 5.682 1.00 96.19 226 TYR A C 1
ATOM 1899 O O . TYR A 1 226 ? -1.615 10.812 6.763 1.00 96.19 226 TYR A O 1
ATOM 1907 N N . LEU A 1 227 ? -3.096 9.612 5.567 1.00 96.00 227 LEU A N 1
ATOM 1908 C CA . LEU A 1 227 ? -3.735 8.989 6.742 1.00 96.00 227 LEU A CA 1
ATOM 1909 C C . LEU A 1 227 ? -2.719 8.221 7.586 1.00 96.00 227 LEU A C 1
ATOM 1911 O O . LEU A 1 227 ? -2.666 8.363 8.800 1.00 96.00 227 LEU A O 1
ATOM 1915 N N . ARG A 1 228 ? -1.848 7.450 6.932 1.00 95.12 228 ARG A N 1
ATOM 1916 C CA . ARG A 1 228 ? -0.797 6.699 7.618 1.00 95.12 228 ARG A CA 1
ATOM 1917 C C . ARG A 1 228 ? 0.265 7.598 8.260 1.00 95.12 228 ARG A C 1
ATOM 1919 O O . ARG A 1 228 ? 0.770 7.271 9.330 1.00 95.12 228 ARG A O 1
ATOM 1926 N N . LYS A 1 229 ? 0.649 8.707 7.622 1.00 96.00 229 LYS A N 1
ATOM 1927 C CA . LYS A 1 229 ? 1.559 9.688 8.238 1.00 96.00 229 LYS A CA 1
ATOM 1928 C C . LYS A 1 229 ? 0.909 10.387 9.426 1.00 96.00 229 LYS A C 1
ATOM 1930 O O . LYS A 1 229 ? 1.562 10.522 10.453 1.00 96.00 229 LYS A O 1
ATOM 1935 N N . TRP A 1 230 ? -0.348 10.787 9.280 1.00 97.75 230 TRP A N 1
ATOM 1936 C CA . TRP A 1 230 ? -1.139 11.380 10.345 1.00 97.75 230 TRP A CA 1
ATOM 1937 C C . TRP A 1 230 ? -1.240 10.448 11.542 1.00 97.75 230 TRP A C 1
ATOM 1939 O O . TRP A 1 230 ? -0.773 10.817 12.604 1.00 97.75 230 TRP A O 1
ATOM 1949 N N . GLN A 1 231 ? -1.695 9.206 11.352 1.00 97.50 231 GLN A N 1
ATOM 1950 C CA . GLN A 1 231 ? -1.833 8.235 12.438 1.00 97.50 231 GLN A CA 1
ATOM 1951 C C . GLN A 1 231 ? -0.509 8.039 13.183 1.00 97.50 231 GLN A C 1
ATOM 1953 O O . GLN A 1 231 ? -0.490 8.022 14.405 1.00 97.50 231 GLN A O 1
ATOM 1958 N N . TYR A 1 232 ? 0.612 7.961 12.456 1.00 96.38 232 TYR A N 1
ATOM 1959 C CA . TYR A 1 232 ? 1.937 7.839 13.069 1.00 96.38 232 TYR A CA 1
ATOM 1960 C C . TYR A 1 232 ? 2.261 9.035 13.979 1.00 96.38 232 TYR A C 1
ATOM 1962 O O . TYR A 1 232 ? 2.706 8.839 15.105 1.00 96.38 232 TYR A O 1
ATOM 1970 N N . ASN A 1 233 ? 2.008 10.259 13.505 1.00 96.69 233 ASN A N 1
ATOM 1971 C CA . ASN A 1 233 ? 2.220 11.474 14.294 1.00 96.69 233 ASN A CA 1
ATOM 1972 C C . ASN A 1 233 ? 1.225 11.583 15.449 1.00 96.69 233 ASN A C 1
ATOM 1974 O O . ASN A 1 233 ? 1.626 11.934 16.549 1.00 96.69 233 ASN A O 1
ATOM 1978 N N . PHE A 1 234 ? -0.034 11.205 15.234 1.00 97.56 234 PHE A N 1
ATOM 1979 C CA . PHE A 1 234 ? -1.057 11.153 16.270 1.00 97.56 234 PHE A CA 1
ATOM 1980 C C . PHE A 1 234 ? -0.617 10.252 17.430 1.00 97.56 234 PHE A C 1
ATOM 1982 O O . PHE A 1 234 ? -0.688 10.661 18.584 1.00 97.56 234 PHE A O 1
ATOM 1989 N N . LEU A 1 235 ? -0.084 9.055 17.146 1.00 96.75 235 LEU A N 1
ATOM 1990 C CA . LEU A 1 235 ? 0.462 8.180 18.188 1.00 96.75 235 LEU A CA 1
ATOM 1991 C C . LEU A 1 235 ? 1.621 8.851 18.951 1.00 96.75 235 LEU A C 1
ATOM 1993 O O . LEU A 1 235 ? 1.640 8.805 20.180 1.00 96.75 235 LEU A O 1
ATOM 1997 N N . ILE A 1 236 ? 2.561 9.485 18.239 1.00 96.31 236 ILE A N 1
ATOM 1998 C CA . ILE A 1 236 ? 3.717 10.168 18.848 1.00 96.31 236 ILE A CA 1
ATOM 1999 C C . ILE A 1 236 ? 3.274 11.328 19.741 1.00 96.31 236 ILE A C 1
ATOM 2001 O O . ILE A 1 236 ? 3.719 11.418 20.883 1.00 96.31 236 ILE A O 1
ATOM 2005 N N . TYR A 1 237 ? 2.378 12.191 19.258 1.00 96.19 237 TYR A N 1
ATOM 2006 C CA . TYR A 1 237 ? 1.873 13.330 20.027 1.00 96.19 237 TYR A CA 1
ATOM 2007 C C . TYR A 1 237 ? 1.082 12.903 21.263 1.00 96.19 237 TYR A C 1
ATOM 2009 O O . TYR A 1 237 ? 1.085 13.610 22.265 1.00 96.19 237 TYR A O 1
ATOM 2017 N N . ASN A 1 238 ? 0.492 11.707 21.240 1.00 96.38 238 ASN A N 1
ATOM 2018 C CA . ASN A 1 238 ? -0.140 11.089 22.404 1.00 96.38 238 ASN A CA 1
ATOM 2019 C C . ASN A 1 238 ? 0.844 10.264 23.270 1.00 96.38 238 ASN A C 1
ATOM 2021 O O . ASN A 1 238 ? 0.431 9.425 24.073 1.00 96.38 238 ASN A O 1
ATOM 2025 N N . GLY A 1 239 ? 2.154 10.487 23.120 1.00 95.75 239 GLY A N 1
ATOM 2026 C CA . GLY A 1 239 ? 3.199 9.952 23.996 1.00 95.75 239 GLY A CA 1
ATOM 2027 C C . GLY A 1 239 ? 3.611 8.505 23.723 1.00 95.75 239 GLY A C 1
ATOM 2028 O O . GLY A 1 239 ? 4.309 7.908 24.544 1.00 95.75 239 GLY A O 1
ATOM 2029 N N . ILE A 1 240 ? 3.197 7.912 22.599 1.00 96.38 240 ILE A N 1
ATOM 2030 C CA . ILE A 1 240 ? 3.606 6.548 22.251 1.00 96.38 240 ILE A CA 1
ATOM 2031 C C . ILE A 1 240 ? 5.050 6.566 21.726 1.00 96.38 240 ILE A C 1
ATOM 2033 O O . ILE A 1 240 ? 5.353 7.323 20.802 1.00 96.38 240 ILE A O 1
ATOM 2037 N N . PRO A 1 241 ? 5.946 5.706 22.251 1.00 95.19 241 PRO A N 1
ATOM 2038 C CA . PRO A 1 241 ? 7.320 5.629 21.765 1.00 95.19 241 PRO A CA 1
ATOM 2039 C C . PRO A 1 241 ? 7.390 5.277 20.275 1.00 95.19 241 PRO A C 1
ATOM 2041 O O . PRO A 1 241 ? 6.716 4.347 19.827 1.00 95.19 241 PRO A O 1
ATOM 2044 N N . GLU A 1 242 ? 8.286 5.923 19.526 1.00 93.12 242 GLU A N 1
ATOM 2045 C CA . GLU A 1 242 ? 8.441 5.715 18.074 1.00 93.12 242 GLU A CA 1
ATOM 2046 C C . GLU A 1 242 ? 8.612 4.240 17.698 1.00 93.12 242 GLU A C 1
ATOM 2048 O O . GLU A 1 242 ? 7.961 3.748 16.781 1.00 93.12 242 GLU A O 1
ATOM 2053 N N . SER A 1 243 ? 9.398 3.484 18.474 1.00 91.00 243 SER A N 1
ATOM 2054 C CA . SER A 1 243 ? 9.599 2.048 18.226 1.00 91.00 243 SER A CA 1
ATOM 2055 C C . SER A 1 243 ? 8.312 1.212 18.325 1.00 91.00 243 SER A C 1
ATOM 2057 O O . SER A 1 243 ? 8.226 0.131 17.741 1.00 91.00 243 SER A O 1
ATOM 2059 N N . VAL A 1 244 ? 7.315 1.682 19.081 1.00 92.38 244 VAL A N 1
ATOM 2060 C CA . VAL A 1 244 ? 5.988 1.064 19.189 1.00 92.38 244 VAL A CA 1
ATOM 2061 C C . VAL A 1 244 ? 5.105 1.524 18.027 1.00 92.38 244 VAL A C 1
ATOM 2063 O O . VAL A 1 244 ? 4.435 0.689 17.422 1.00 92.38 244 VAL A O 1
ATOM 2066 N N . CYS A 1 245 ? 5.163 2.802 17.639 1.00 93.38 245 CYS A N 1
ATOM 2067 C CA . CYS A 1 245 ? 4.491 3.324 16.441 1.00 93.38 245 CYS A CA 1
ATOM 2068 C C . CYS A 1 245 ? 4.951 2.597 15.167 1.00 93.38 245 CYS A C 1
ATOM 2070 O O . CYS A 1 245 ? 4.137 2.183 14.336 1.00 93.38 245 CYS A O 1
ATOM 2072 N N . ASP A 1 246 ? 6.260 2.383 15.035 1.00 90.75 246 ASP A N 1
ATOM 2073 C CA . ASP A 1 246 ? 6.869 1.634 13.942 1.00 90.75 246 ASP A CA 1
ATOM 2074 C C . ASP A 1 246 ? 6.410 0.179 13.913 1.00 90.75 246 ASP A C 1
ATOM 2076 O O . ASP A 1 246 ? 6.191 -0.374 12.832 1.00 90.75 246 ASP A O 1
ATOM 2080 N N . PHE A 1 247 ? 6.240 -0.439 15.084 1.00 89.31 247 PHE A N 1
ATOM 2081 C CA . PHE A 1 247 ? 5.703 -1.789 15.198 1.00 89.31 247 PHE A CA 1
ATOM 2082 C C . PHE A 1 247 ? 4.228 -1.845 14.777 1.00 89.31 247 PHE A C 1
ATOM 2084 O O . PHE A 1 247 ? 3.886 -2.649 13.910 1.00 89.31 247 PHE A O 1
ATOM 2091 N N . ILE A 1 248 ? 3.381 -0.958 15.317 1.00 91.19 248 ILE A N 1
ATOM 2092 C CA . ILE A 1 248 ? 1.942 -0.875 15.002 1.00 91.19 248 ILE A CA 1
ATOM 2093 C C . ILE A 1 248 ? 1.730 -0.709 13.495 1.00 91.19 248 ILE A C 1
ATOM 2095 O O . ILE A 1 248 ? 0.904 -1.395 12.898 1.00 91.19 248 ILE A O 1
ATOM 2099 N N . GLN A 1 249 ? 2.516 0.156 12.850 1.00 89.69 249 GLN A N 1
ATOM 2100 C CA . GLN A 1 249 ? 2.397 0.385 11.415 1.00 89.69 249 GLN A CA 1
ATOM 2101 C C . GLN A 1 249 ? 3.175 -0.624 10.548 1.00 89.69 249 GLN A C 1
ATOM 2103 O O . GLN A 1 249 ? 3.034 -0.586 9.323 1.00 89.69 249 GLN A O 1
ATOM 2108 N N . GLY A 1 250 ? 4.036 -1.481 11.102 1.00 84.31 250 GLY A N 1
ATOM 2109 C CA . GLY A 1 250 ? 4.969 -2.327 10.335 1.00 84.31 250 GLY A CA 1
ATOM 2110 C C . GLY A 1 250 ? 5.927 -1.519 9.449 1.00 84.31 250 GLY A C 1
ATOM 2111 O O . GLY A 1 250 ? 5.973 -1.682 8.217 1.00 84.31 250 GLY A O 1
ATOM 2112 N N . ARG A 1 251 ? 6.629 -0.567 10.073 1.00 80.75 251 ARG A N 1
ATOM 2113 C CA . ARG A 1 251 ? 7.749 0.210 9.512 1.00 80.75 251 ARG A CA 1
ATOM 2114 C C . ARG A 1 251 ? 9.108 -0.416 9.831 1.00 80.75 251 ARG A C 1
ATOM 2116 O O . ARG A 1 251 ? 10.014 -0.284 9.013 1.00 80.75 251 ARG A O 1
ATOM 2123 N N . ALA A 1 252 ? 9.229 -1.115 10.959 1.00 66.88 252 ALA A N 1
ATOM 2124 C CA . ALA A 1 252 ? 10.475 -1.750 11.374 1.00 66.88 252 ALA A CA 1
ATOM 2125 C C . ALA A 1 252 ? 10.789 -3.023 10.552 1.00 66.88 252 ALA A C 1
ATOM 2127 O O . ALA A 1 252 ? 9.879 -3.816 10.283 1.00 66.88 252 ALA A O 1
ATOM 2128 N N . PRO A 1 253 ? 12.057 -3.253 10.160 1.00 55.66 253 PRO A N 1
ATOM 2129 C CA . PRO A 1 253 ? 12.483 -4.506 9.542 1.00 55.66 253 PRO A CA 1
ATOM 2130 C C . PRO A 1 253 ? 12.393 -5.669 10.542 1.00 55.66 253 PRO A C 1
ATOM 2132 O O . PRO A 1 253 ? 12.788 -5.560 11.701 1.00 55.66 253 PRO A O 1
ATOM 2135 N N . SER A 1 254 ? 11.869 -6.806 10.091 1.00 53.56 254 SER A N 1
ATOM 2136 C CA . SER A 1 254 ? 11.655 -7.994 10.920 1.00 53.56 254 SER A CA 1
ATOM 2137 C C . SER A 1 254 ? 12.895 -8.898 10.946 1.00 53.56 254 SER A C 1
ATOM 2139 O O . SER A 1 254 ? 12.904 -9.950 10.313 1.00 53.56 254 SER A O 1
ATOM 2141 N N . THR A 1 255 ? 13.946 -8.497 11.658 1.00 52.94 255 THR A N 1
ATOM 2142 C CA . THR A 1 255 ? 15.078 -9.381 12.030 1.00 52.94 255 THR A CA 1
ATOM 2143 C C . THR A 1 255 ? 15.037 -9.787 13.501 1.00 52.94 255 THR A C 1
ATOM 2145 O O . THR A 1 255 ? 16.005 -10.300 14.052 1.00 52.94 255 THR A O 1
ATOM 2148 N N . VAL A 1 256 ? 13.913 -9.537 14.166 1.00 53.12 256 VAL A N 1
ATOM 2149 C CA . VAL A 1 256 ? 13.838 -9.588 15.617 1.00 53.12 256 VAL A CA 1
ATOM 2150 C C . VAL A 1 256 ? 13.258 -10.927 16.073 1.00 53.12 256 VAL A C 1
ATOM 2152 O O . VAL A 1 256 ? 12.159 -11.293 15.663 1.00 53.12 256 VAL A O 1
ATOM 2155 N N . GLY A 1 257 ? 14.007 -11.662 16.903 1.00 59.22 257 GLY A N 1
ATOM 2156 C CA . GLY A 1 257 ? 13.615 -12.977 17.423 1.00 59.22 257 GLY A CA 1
ATOM 2157 C C . GLY A 1 257 ? 12.269 -12.986 18.167 1.00 59.22 257 GLY A C 1
ATOM 2158 O O . GLY A 1 257 ? 11.768 -11.951 18.617 1.00 59.22 257 GLY A O 1
ATOM 2159 N N . SER A 1 258 ? 11.691 -14.180 18.326 1.00 59.50 258 SER A N 1
ATOM 2160 C CA . SER A 1 258 ? 10.342 -14.415 18.878 1.00 5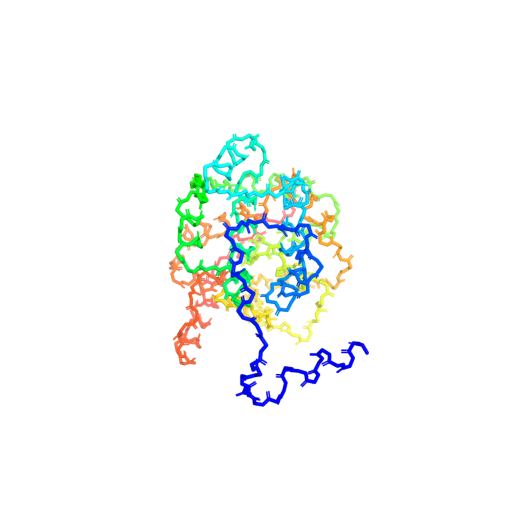9.50 258 SER A CA 1
ATOM 2161 C C . SER A 1 258 ? 10.090 -13.752 20.241 1.00 59.50 258 SER A C 1
ATOM 2163 O O . SER A 1 258 ? 9.015 -13.195 20.466 1.00 59.50 258 SER A O 1
ATOM 2165 N N . LEU A 1 259 ? 11.086 -13.735 21.133 1.00 59.56 259 LEU A N 1
ATOM 2166 C CA . LEU A 1 259 ? 10.974 -13.136 22.469 1.00 59.56 259 LEU A CA 1
ATOM 2167 C C . LEU A 1 259 ? 10.760 -11.612 22.418 1.00 59.56 259 LEU A C 1
ATOM 2169 O O . LEU A 1 259 ? 9.880 -11.062 23.084 1.00 59.56 259 LEU A O 1
ATOM 2173 N N . HIS A 1 260 ? 11.542 -10.917 21.592 1.00 71.00 260 HIS A N 1
ATOM 2174 C CA . HIS A 1 260 ? 11.433 -9.467 21.452 1.00 71.00 260 HIS A CA 1
ATOM 2175 C C . HIS A 1 260 ? 10.173 -9.086 20.659 1.00 71.00 260 HIS A C 1
ATOM 2177 O O . HIS A 1 260 ? 9.575 -8.041 20.920 1.00 71.00 260 HIS A O 1
ATOM 2183 N N . TYR A 1 261 ? 9.696 -9.948 19.758 1.00 76.12 261 TYR A N 1
ATOM 2184 C CA . TYR A 1 261 ? 8.381 -9.777 19.140 1.00 76.12 261 TYR A CA 1
ATOM 2185 C C . TYR A 1 261 ? 7.244 -9.793 20.177 1.00 76.12 261 TYR A C 1
ATOM 2187 O O . TYR A 1 261 ? 6.455 -8.850 20.223 1.00 76.12 261 TYR A O 1
ATOM 2195 N N . LEU A 1 262 ? 7.184 -10.803 21.056 1.00 80.12 262 LEU A N 1
ATOM 2196 C CA . LEU A 1 262 ? 6.141 -10.895 22.089 1.00 80.12 262 LEU A CA 1
ATOM 2197 C C . LEU A 1 262 ? 6.152 -9.687 23.036 1.00 80.12 262 LEU A C 1
ATOM 2199 O O . LEU A 1 262 ? 5.094 -9.160 23.384 1.00 80.12 262 LEU A O 1
ATOM 2203 N N . SER A 1 263 ? 7.343 -9.214 23.414 1.00 85.75 263 SER A N 1
ATOM 2204 C CA . SER A 1 263 ? 7.493 -7.989 24.207 1.00 85.75 263 SER A CA 1
ATOM 2205 C C . SER A 1 263 ? 6.917 -6.767 23.481 1.00 85.75 263 SER A C 1
ATOM 2207 O O . SER A 1 263 ? 6.160 -5.994 24.074 1.00 85.75 263 SER A O 1
ATOM 2209 N N . LYS A 1 264 ? 7.189 -6.621 22.176 1.00 87.94 264 LYS A N 1
ATOM 2210 C CA . LYS A 1 264 ? 6.638 -5.524 21.366 1.00 87.94 264 LYS A CA 1
ATOM 2211 C C . LYS A 1 264 ? 5.123 -5.596 21.215 1.00 87.94 264 LYS A C 1
ATOM 2213 O O . LYS A 1 264 ? 4.487 -4.551 21.303 1.00 87.94 264 LYS A O 1
ATOM 2218 N N . VAL A 1 265 ? 4.538 -6.789 21.087 1.00 90.19 265 VAL A N 1
ATOM 2219 C CA . VAL A 1 265 ? 3.073 -6.952 21.083 1.00 90.19 265 VAL A CA 1
ATOM 2220 C C . VAL A 1 265 ? 2.473 -6.447 22.395 1.00 90.19 265 VAL A C 1
ATOM 2222 O O . VAL A 1 265 ? 1.559 -5.631 22.360 1.00 90.19 265 VAL A O 1
ATOM 2225 N N . LYS A 1 266 ? 3.010 -6.857 23.553 1.00 91.56 266 LYS A N 1
ATOM 2226 C CA . LYS A 1 266 ? 2.509 -6.393 24.861 1.00 91.56 266 LYS A CA 1
ATOM 2227 C C . LYS A 1 266 ? 2.628 -4.874 25.026 1.00 91.56 266 LYS A C 1
ATOM 2229 O O . LYS A 1 266 ? 1.702 -4.242 25.527 1.00 91.56 266 LYS A O 1
ATOM 2234 N N . GLN A 1 267 ? 3.746 -4.287 24.590 1.00 93.31 267 GLN A N 1
ATOM 2235 C CA . GLN A 1 267 ? 3.940 -2.832 24.612 1.00 93.31 267 GLN A CA 1
ATOM 2236 C C . GLN A 1 267 ? 2.921 -2.122 23.715 1.00 93.31 267 GLN A C 1
ATOM 2238 O O . GLN A 1 267 ? 2.292 -1.163 24.153 1.00 93.31 267 GLN A O 1
ATOM 2243 N N . ALA A 1 268 ? 2.736 -2.600 22.484 1.00 93.69 268 ALA A N 1
ATOM 2244 C CA . ALA A 1 268 ? 1.778 -2.029 21.547 1.00 93.69 268 ALA A CA 1
ATOM 2245 C C . ALA A 1 268 ? 0.339 -2.135 22.060 1.00 93.69 268 ALA A C 1
ATOM 2247 O O . ALA A 1 268 ? -0.390 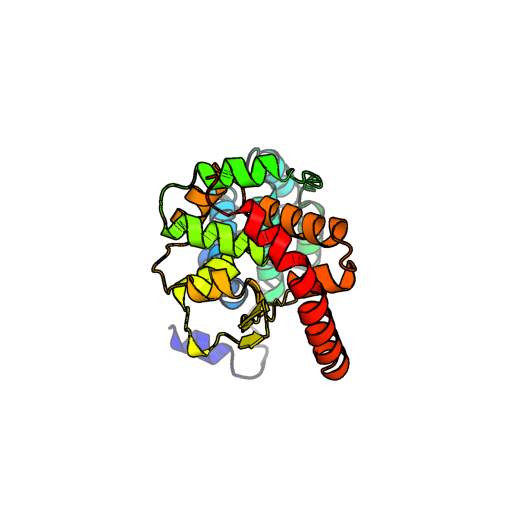-1.153 21.983 1.00 93.69 268 ALA A O 1
ATOM 2248 N N . ASP A 1 269 ? -0.048 -3.264 22.661 1.00 95.06 269 ASP A N 1
ATOM 2249 C CA . ASP A 1 269 ? -1.364 -3.426 23.283 1.00 95.06 269 ASP A CA 1
ATOM 2250 C C . ASP A 1 269 ? -1.603 -2.375 24.380 1.00 95.06 269 ASP A C 1
ATOM 2252 O O . ASP A 1 269 ? -2.626 -1.690 24.381 1.00 95.06 269 ASP A O 1
ATOM 2256 N N . ALA A 1 270 ? -0.642 -2.213 25.295 1.00 95.31 270 ALA A N 1
ATOM 2257 C CA . ALA A 1 270 ? -0.754 -1.276 26.409 1.00 95.31 270 ALA A CA 1
ATOM 2258 C C . ALA A 1 270 ? -0.781 0.191 25.951 1.00 95.31 270 ALA A C 1
ATOM 2260 O O . ALA A 1 270 ? -1.579 0.978 26.458 1.00 95.31 270 ALA A O 1
ATOM 2261 N N . TRP A 1 271 ? 0.080 0.567 25.003 1.00 96.62 271 TRP A N 1
ATOM 2262 C CA . TRP A 1 271 ? 0.147 1.936 24.488 1.00 96.62 271 TRP A CA 1
ATOM 2263 C C . TRP A 1 271 ? -1.055 2.290 23.621 1.00 96.62 271 TRP A C 1
ATOM 2265 O O . TRP A 1 271 ? -1.637 3.356 23.801 1.00 96.62 271 TRP A O 1
ATOM 2275 N N . TYR A 1 272 ? -1.469 1.390 22.728 1.00 96.56 272 TYR A N 1
ATOM 2276 C CA . TYR A 1 272 ? -2.613 1.634 21.858 1.00 96.56 272 TYR A CA 1
ATOM 2277 C C . TYR A 1 272 ? -3.915 1.765 22.661 1.00 96.56 272 TYR A C 1
ATOM 2279 O O . TYR A 1 272 ? -4.739 2.621 22.355 1.00 96.56 272 TYR A O 1
ATOM 2287 N N . ALA A 1 273 ? -4.083 0.994 23.744 1.00 96.00 273 ALA A N 1
ATOM 2288 C CA . ALA A 1 273 ? -5.256 1.110 24.612 1.00 96.00 273 ALA A CA 1
ATOM 2289 C C . ALA A 1 273 ? -5.437 2.517 25.209 1.00 96.00 273 ALA A C 1
ATOM 2291 O O . ALA A 1 273 ? -6.569 2.972 25.346 1.00 96.00 273 ALA A O 1
ATOM 2292 N N . LYS A 1 274 ? -4.342 3.230 25.514 1.00 94.81 274 LYS A N 1
ATOM 2293 C CA . LYS A 1 274 ? -4.397 4.594 26.073 1.00 94.81 274 LYS A CA 1
ATOM 2294 C C . LYS A 1 274 ? -4.955 5.622 25.090 1.00 94.81 274 LYS A C 1
ATOM 2296 O O . LYS A 1 274 ? -5.542 6.603 25.524 1.00 94.81 274 LYS A O 1
ATOM 2301 N N . ILE A 1 275 ? -4.774 5.401 23.788 1.00 95.31 275 ILE A N 1
ATOM 2302 C CA . ILE A 1 275 ? -5.142 6.376 22.750 1.00 95.31 275 ILE A CA 1
ATOM 2303 C C . ILE A 1 275 ? -6.484 6.065 22.082 1.00 95.31 275 ILE A C 1
ATOM 2305 O O . ILE A 1 275 ? -6.995 6.893 21.331 1.00 95.31 275 ILE A O 1
ATOM 2309 N N . VAL A 1 276 ? -7.090 4.906 22.373 1.00 95.81 276 VAL A N 1
ATOM 2310 C CA . VAL A 1 276 ? -8.417 4.530 21.855 1.00 95.81 276 VAL A CA 1
ATOM 2311 C C . VAL A 1 276 ? -9.486 5.596 22.125 1.00 95.81 276 VAL A C 1
ATOM 2313 O O . VAL A 1 276 ? -10.191 5.929 21.173 1.00 95.81 276 VAL A O 1
ATOM 2316 N N . PRO A 1 277 ? -9.623 6.167 23.341 1.00 94.94 277 PRO A N 1
ATOM 2317 C CA . PRO A 1 277 ? -10.630 7.198 23.586 1.00 94.94 277 PRO A CA 1
ATOM 2318 C C . PRO A 1 277 ? -10.447 8.420 22.678 1.00 94.94 277 PRO A C 1
ATOM 2320 O O . PRO A 1 277 ? -11.400 8.841 22.029 1.00 94.94 277 PRO A O 1
ATOM 2323 N N . ALA A 1 278 ? -9.213 8.921 22.554 1.00 94.69 278 ALA A N 1
ATOM 2324 C CA . ALA A 1 278 ? -8.893 10.068 21.705 1.00 94.69 278 ALA A CA 1
ATOM 2325 C C . ALA A 1 278 ? -9.161 9.778 20.217 1.00 94.69 278 ALA A C 1
ATOM 2327 O O . ALA A 1 278 ? -9.749 10.600 19.520 1.00 94.69 278 ALA A O 1
ATOM 2328 N N . LEU A 1 279 ? -8.810 8.577 19.741 1.00 94.06 279 LEU A N 1
ATOM 2329 C CA . LEU A 1 279 ? -9.145 8.142 18.385 1.00 94.06 279 LEU A CA 1
ATOM 2330 C C . LEU A 1 279 ? -10.658 8.089 18.157 1.00 94.06 279 LEU A C 1
ATOM 2332 O O . LEU A 1 279 ? -11.124 8.525 17.112 1.00 94.06 279 LEU A O 1
ATOM 2336 N N . LEU A 1 280 ? -11.425 7.528 19.093 1.00 94.75 280 LEU A N 1
ATOM 2337 C CA . LEU A 1 280 ? -12.872 7.394 18.936 1.00 94.75 280 LEU A CA 1
ATOM 2338 C C . LEU A 1 280 ? -13.564 8.758 18.871 1.00 94.75 280 LEU A C 1
ATOM 2340 O O . LEU A 1 280 ? -14.441 8.916 18.030 1.00 94.75 280 LEU A O 1
ATOM 2344 N N . VAL A 1 281 ? -13.137 9.732 19.683 1.00 94.50 281 VAL A N 1
ATOM 2345 C CA . VAL A 1 281 ? -13.683 11.103 19.679 1.00 94.50 281 VAL A CA 1
ATOM 2346 C C . VAL A 1 281 ? -13.620 11.734 18.285 1.00 94.50 281 VAL A C 1
ATOM 2348 O O . VAL A 1 281 ? -14.620 12.278 17.832 1.00 94.50 281 VAL A O 1
ATOM 2351 N N . LEU A 1 282 ? -12.509 11.577 17.558 1.00 93.06 282 LEU A N 1
ATOM 2352 C CA . LEU A 1 282 ? -12.342 12.148 16.211 1.00 93.06 282 LEU A CA 1
ATOM 2353 C C . LEU A 1 282 ? -13.306 11.590 15.150 1.00 93.06 282 LEU A C 1
ATOM 2355 O O . LEU A 1 282 ? -13.486 12.198 14.097 1.00 93.06 282 LEU A O 1
ATOM 2359 N N . PHE A 1 283 ? -13.878 10.406 15.376 1.00 90.25 283 PHE A N 1
ATOM 2360 C CA . PHE A 1 283 ? -14.748 9.725 14.409 1.00 90.25 283 PHE A CA 1
ATOM 2361 C C . PHE A 1 283 ? -16.152 9.445 14.953 1.00 90.25 283 PHE A C 1
ATOM 2363 O O . PHE A 1 283 ? -16.920 8.715 14.310 1.00 90.25 283 PHE A O 1
ATOM 2370 N N . SER A 1 284 ? -16.483 9.998 16.120 1.00 83.06 284 SER A N 1
ATOM 2371 C CA . SER A 1 284 ? -17.852 10.042 16.619 1.00 83.06 284 SER A CA 1
ATOM 2372 C C . SER A 1 284 ? -18.691 10.970 15.732 1.00 83.06 284 SER A C 1
ATOM 2374 O O . SER A 1 284 ? -18.144 11.897 15.132 1.00 83.06 284 SER A O 1
ATOM 2376 N N . PRO A 1 285 ? -20.003 10.721 15.590 1.00 64.00 285 PRO A N 1
ATOM 2377 C CA . PRO A 1 285 ? -20.904 11.745 15.074 1.00 64.00 285 PRO A CA 1
ATOM 2378 C C . PRO A 1 285 ? -20.755 12.997 15.949 1.00 64.00 285 PRO A C 1
ATOM 2380 O O . PRO A 1 285 ? -20.679 12.861 17.169 1.00 64.00 285 PRO A O 1
ATOM 2383 N N . GLU A 1 286 ? -20.661 14.178 15.340 1.00 55.06 286 GLU A N 1
ATOM 2384 C CA . GLU A 1 286 ? -20.945 15.414 16.073 1.00 55.06 286 GLU A CA 1
ATOM 2385 C C . GLU A 1 286 ? -22.432 15.354 16.459 1.00 55.06 286 GLU A C 1
ATOM 2387 O O . GLU A 1 286 ? -23.261 15.050 15.593 1.00 55.06 286 GLU A O 1
ATOM 2392 N N . ASP A 1 287 ? -22.727 15.519 17.751 1.00 33.62 287 ASP A N 1
ATOM 2393 C CA . ASP A 1 287 ? -24.097 15.654 18.268 1.00 33.62 287 ASP A CA 1
ATOM 2394 C C . ASP A 1 287 ? -24.755 16.946 17.752 1.00 33.62 287 ASP A C 1
ATOM 2396 O O . ASP A 1 287 ? -24.053 17.985 17.680 1.00 33.62 287 ASP A O 1
#